Protein AF-J0NWC6-F1 (afdb_monomer_lite)

Organism: NCBI:txid694433

Secondary structure (DSSP, 8-state):
-B-TTS-B--BTTTTEEEEEE-TTS-EEEEEEPTT-SS-SEEEEEE-TT--EEEEEEEEESSSS-EEEEEEEEEE-TTS-EEEEEEEEEESTTSTT-EEEEEEEEEEEESSSEEEEEEEEEEEEEE-TT--EEETHHHHHHHHHHTTS-----TT-EEEEEE-TT--EEEEEEEEEEEE-SS-SSS-SEEEEEEEEEEEE-GGGPEEEEEEEE-SS---B-GGGPEEETTTSTTEEE-SS-EEETTTTEESSSS------

Sequence (260 aa):
MYDEIGNLVRDSSEQIEEIVWNVQGKVQEVHFEAGKPGPSVLQYEYDPMGNRLAKKKLYVDGPVDIRSEGQYYVRDPQGNVLAVYQFNEVDIAVVGDRDSLYLDELHLYGSARLGTLKKALALRYRDESGTANWSIRTLAKTALAQSSYQQLELGRRRYELSNHLGNVLATLSDKSLGQDSSQTGQADYYLAQVSSASLYYPFGWEMPGRKFVSGEDYRFGFNGQEEDPDIHGGGIVFKYRTEDARVARFCGRSYCSSIS

Foldseek 3Di:
DADPLGFDAADVVQQWPGFDADPLFDTAKTAGHPPPPFARMWGWDADPLQATQWIKGWHDPDPFFIKIKIWGFDADPVRHTQWIKIKIWTRVPDLFIWIWIFTAWGFDDDPHTFWIFGDGHTQWTAGRNRDIDRVPVVVVVCVVVVPDDPPPDWFRTWTFDADPLQFGFWIWTSDWDFDCPVPPPHGPDTDTDTAKGFDADPLGHTDPPRIDGDPDDDQAGGSRFGFDPPNPHTWTDDSRFIADSVVSDTNGSTDDDDDD

Structure (mmCIF, N/CA/C/O backbone):
data_AF-J0NWC6-F1
#
_entry.id   AF-J0NWC6-F1
#
loop_
_atom_site.group_PDB
_atom_site.id
_atom_site.type_symbol
_atom_site.label_atom_id
_atom_site.label_alt_id
_atom_site.label_comp_id
_atom_site.label_asym_id
_atom_site.label_entity_id
_atom_site.label_seq_id
_atom_site.pdbx_PDB_ins_code
_atom_site.Cartn_x
_atom_site.Cartn_y
_atom_site.Cartn_z
_atom_site.occupancy
_atom_site.B_iso_or_equiv
_atom_site.auth_seq_id
_atom_site.auth_comp_id
_atom_site.auth_asym_id
_atom_site.auth_atom_id
_atom_site.pdbx_PDB_model_num
ATOM 1 N N . MET A 1 1 ? -4.078 -11.057 23.335 1.00 73.81 1 MET A N 1
ATOM 2 C CA . MET A 1 1 ? -5.353 -11.576 23.889 1.00 73.81 1 MET A CA 1
ATOM 3 C C . MET A 1 1 ? -6.285 -11.907 22.735 1.00 73.81 1 MET A C 1
ATOM 5 O O . MET A 1 1 ? -6.216 -11.208 21.731 1.00 73.81 1 MET A O 1
ATOM 9 N N . TYR A 1 2 ? -7.111 -12.947 22.858 1.00 76.75 2 TYR A N 1
ATOM 10 C CA . TYR A 1 2 ? -8.008 -13.407 21.790 1.00 76.75 2 TYR A CA 1
ATOM 11 C C . TYR A 1 2 ? -9.457 -13.489 22.260 1.00 76.75 2 TYR A C 1
ATOM 13 O O . TYR A 1 2 ? -9.692 -13.656 23.457 1.00 76.75 2 TYR A O 1
ATOM 21 N N . ASP A 1 3 ? -10.393 -13.412 21.314 1.00 77.88 3 ASP A N 1
ATOM 22 C CA . ASP A 1 3 ? -11.807 -13.713 21.550 1.00 77.88 3 ASP A CA 1
ATOM 23 C C . ASP A 1 3 ? -12.083 -15.233 21.572 1.00 77.88 3 ASP A C 1
ATOM 25 O O . ASP A 1 3 ? -11.209 -16.059 21.288 1.00 77.88 3 ASP A O 1
ATOM 29 N N . GLU A 1 4 ? -13.322 -15.615 21.900 1.00 76.56 4 GLU A N 1
ATOM 30 C CA . GLU A 1 4 ? -13.770 -17.018 21.982 1.00 76.56 4 GLU A CA 1
ATOM 31 C C . GLU A 1 4 ? -13.694 -17.776 20.643 1.00 76.56 4 GLU A C 1
ATOM 33 O O . GLU A 1 4 ? -13.781 -19.004 20.612 1.00 76.56 4 GLU A O 1
ATOM 38 N N . ILE A 1 5 ? -13.525 -17.061 19.527 1.00 75.12 5 ILE A N 1
ATOM 39 C CA . ILE A 1 5 ? -13.488 -17.614 18.169 1.00 75.12 5 ILE A CA 1
ATOM 40 C C . ILE A 1 5 ? -12.049 -17.594 17.607 1.00 75.12 5 ILE A C 1
ATOM 42 O O . ILE A 1 5 ? -11.800 -18.090 16.504 1.00 75.12 5 ILE A O 1
ATOM 46 N N . GLY A 1 6 ? -11.078 -17.113 18.391 1.00 74.31 6 GLY A N 1
ATOM 47 C CA . GLY A 1 6 ? -9.650 -17.152 18.094 1.00 74.31 6 GLY A CA 1
ATOM 48 C C . GLY A 1 6 ? -9.120 -15.961 17.300 1.00 74.31 6 GLY A C 1
ATOM 49 O O . GLY A 1 6 ? -8.034 -16.076 16.736 1.00 74.31 6 GLY A O 1
ATOM 50 N N . ASN A 1 7 ? -9.835 -14.836 17.241 1.00 79.88 7 ASN A N 1
ATOM 51 C CA . ASN A 1 7 ? -9.330 -13.609 16.623 1.00 79.88 7 ASN A CA 1
ATOM 52 C C . ASN A 1 7 ? -8.477 -12.810 17.609 1.00 79.88 7 ASN A C 1
ATOM 54 O O . ASN A 1 7 ? -8.782 -12.766 18.802 1.00 79.88 7 ASN A O 1
ATOM 58 N N . LEU A 1 8 ? -7.403 -12.178 17.126 1.00 80.69 8 LEU A N 1
ATOM 59 C CA . LEU A 1 8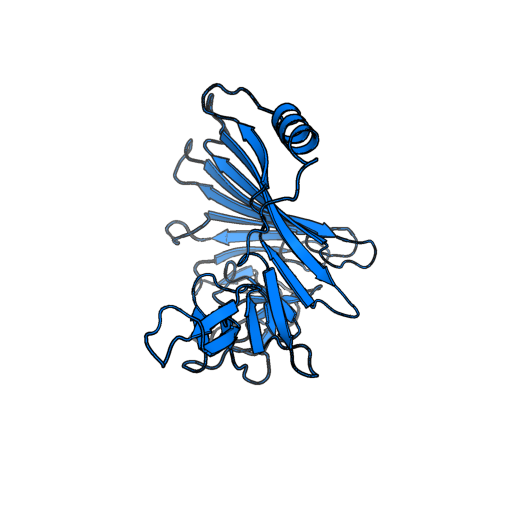 ? -6.578 -11.301 17.957 1.00 80.69 8 LEU A CA 1
ATOM 60 C C . LEU A 1 8 ? -7.390 -10.058 18.343 1.00 80.69 8 LEU A C 1
ATOM 62 O O . LEU A 1 8 ? -7.896 -9.372 17.464 1.00 80.69 8 LEU A O 1
ATOM 66 N N . VAL A 1 9 ? -7.504 -9.771 19.638 1.00 83.31 9 VAL A N 1
ATOM 67 C CA . VAL A 1 9 ? -8.249 -8.610 20.166 1.00 83.31 9 VAL A CA 1
ATOM 68 C C . VAL A 1 9 ? -7.304 -7.536 20.688 1.00 83.31 9 VAL A C 1
ATOM 70 O O . VAL A 1 9 ? -7.589 -6.358 20.558 1.00 83.31 9 VAL A O 1
ATOM 73 N N . ARG A 1 10 ? -6.169 -7.930 21.272 1.00 84.12 10 ARG A N 1
ATOM 74 C CA . ARG A 1 10 ? -5.199 -7.006 21.876 1.00 84.12 10 ARG A CA 1
ATOM 75 C C . ARG A 1 10 ? -3.784 -7.552 21.759 1.00 84.12 10 ARG A C 1
ATOM 77 O O . ARG A 1 10 ? -3.593 -8.754 21.977 1.00 84.12 10 ARG A O 1
ATOM 84 N N . ASP A 1 11 ? -2.807 -6.683 21.526 1.00 82.94 11 ASP A N 1
ATOM 85 C CA . ASP A 1 11 ? -1.383 -7.024 21.536 1.00 82.94 11 ASP A CA 1
ATOM 86 C C . ASP A 1 11 ? -0.568 -5.898 22.185 1.00 82.94 11 ASP A C 1
ATOM 88 O O . ASP A 1 11 ? -0.347 -4.849 21.589 1.00 82.94 11 ASP A O 1
ATOM 92 N N . SER A 1 12 ? -0.111 -6.120 23.419 1.00 84.50 12 SER A N 1
ATOM 93 C CA . SER A 1 12 ? 0.679 -5.135 24.162 1.00 84.50 12 SER A CA 1
ATOM 94 C C . SER A 1 12 ? 2.081 -4.931 23.589 1.00 84.50 12 SER A C 1
ATOM 96 O O . SER A 1 12 ? 2.638 -3.848 23.735 1.00 84.50 12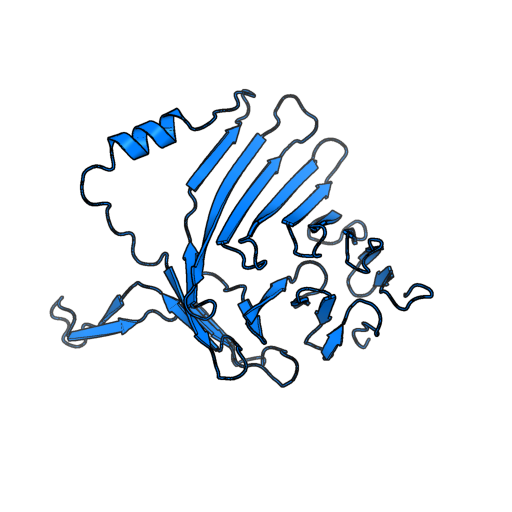 SER A O 1
ATOM 98 N N . SER A 1 13 ? 2.667 -5.950 22.951 1.00 81.88 13 SER A N 1
ATOM 99 C CA . SER A 1 13 ? 4.016 -5.849 22.381 1.00 81.88 13 SER A CA 1
ATOM 100 C C . SER A 1 13 ? 4.030 -4.917 21.171 1.00 81.88 13 SER A C 1
ATOM 102 O O . SER A 1 13 ? 4.979 -4.165 20.978 1.00 81.88 13 SER A O 1
ATOM 104 N N . GLU A 1 14 ? 2.947 -4.929 20.394 1.00 81.56 14 GLU A N 1
ATOM 105 C CA . GLU A 1 14 ? 2.739 -4.048 19.239 1.00 81.56 14 GLU A CA 1
ATOM 106 C C . GLU A 1 14 ? 1.926 -2.781 19.607 1.00 81.56 14 GLU A C 1
ATOM 108 O O . GLU A 1 14 ? 1.511 -2.032 18.719 1.00 81.56 14 GLU A O 1
ATOM 113 N N . GLN A 1 15 ? 1.696 -2.515 20.904 1.00 88.00 15 GLN A N 1
ATOM 114 C CA . GLN A 1 15 ? 0.929 -1.368 21.430 1.00 88.00 15 GLN A CA 1
ATOM 115 C C . GLN A 1 15 ? -0.475 -1.225 20.806 1.00 88.00 15 GLN A C 1
ATOM 117 O O . GLN A 1 15 ? -0.931 -0.128 20.479 1.00 88.00 15 GLN A O 1
ATOM 122 N N . ILE A 1 16 ? -1.148 -2.353 20.593 1.00 87.50 16 ILE A N 1
ATOM 123 C CA . ILE A 1 16 ? -2.527 -2.438 20.110 1.00 87.50 16 ILE A CA 1
ATOM 124 C C . ILE A 1 16 ? -3.440 -2.580 21.319 1.00 87.50 16 ILE A C 1
ATOM 126 O O . ILE A 1 16 ? -3.337 -3.565 22.054 1.00 87.50 16 ILE A O 1
ATOM 130 N N . GLU A 1 17 ? -4.345 -1.622 21.494 1.00 91.19 17 GLU A N 1
ATOM 131 C CA . GLU A 1 17 ? -5.342 -1.613 22.563 1.00 91.19 17 GLU A CA 1
ATOM 132 C C . GLU A 1 17 ? -6.525 -2.526 22.224 1.00 91.19 17 GLU A C 1
ATOM 134 O O . GLU A 1 17 ? -6.917 -3.361 23.044 1.00 91.19 17 GLU A O 1
ATOM 139 N N . GLU A 1 18 ? -7.044 -2.411 21.000 1.00 90.94 18 GLU A N 1
ATOM 140 C CA . GLU A 1 18 ? -8.213 -3.158 20.542 1.00 90.94 18 GLU A CA 1
ATOM 141 C C . GLU A 1 18 ? -8.177 -3.409 19.028 1.00 90.94 18 GLU A C 1
ATOM 143 O O . GLU A 1 18 ? -7.787 -2.549 18.240 1.00 90.94 18 GLU A O 1
ATOM 148 N N . ILE A 1 19 ? -8.633 -4.590 18.611 1.00 89.44 19 ILE A N 1
ATOM 149 C CA . ILE A 1 19 ? -8.931 -4.925 17.219 1.00 89.44 19 ILE A CA 1
ATOM 150 C C . ILE A 1 19 ? -10.407 -5.295 17.115 1.00 89.44 19 ILE A C 1
ATOM 152 O O . ILE A 1 19 ? -10.855 -6.289 17.691 1.00 89.44 19 ILE A O 1
ATOM 156 N N . VAL A 1 20 ? -11.144 -4.526 16.318 1.00 90.75 20 VAL A N 1
ATOM 157 C CA . VAL A 1 20 ? -12.560 -4.757 16.035 1.00 90.75 20 VAL A CA 1
ATOM 158 C C . VAL A 1 20 ? -12.686 -5.549 14.741 1.00 90.75 20 VAL A C 1
ATOM 160 O O . VAL A 1 20 ? -12.181 -5.145 13.690 1.00 90.75 20 VAL A O 1
ATOM 163 N N . TRP A 1 21 ? -13.395 -6.674 14.801 1.00 88.88 21 TRP A N 1
ATOM 164 C CA . TRP A 1 21 ? -13.632 -7.556 13.663 1.00 88.88 21 TRP A CA 1
ATOM 165 C C . TRP A 1 21 ? -15.062 -7.411 13.155 1.00 88.88 21 TRP A C 1
ATOM 167 O O . TRP A 1 21 ? -16.010 -7.348 13.936 1.00 88.88 21 TRP A O 1
ATOM 177 N N . ASN A 1 22 ? -15.237 -7.409 11.836 1.00 87.56 22 ASN A N 1
ATOM 178 C CA . ASN A 1 22 ? -16.564 -7.455 11.240 1.00 87.56 22 ASN A CA 1
ATOM 179 C C . ASN A 1 22 ? -17.159 -8.876 11.299 1.00 87.56 22 ASN A C 1
ATOM 181 O O . ASN A 1 22 ? -16.470 -9.869 11.543 1.00 87.56 22 ASN A O 1
ATOM 185 N N . VAL A 1 23 ? -18.448 -8.997 10.973 1.00 85.38 23 VAL A N 1
ATOM 186 C CA . VAL A 1 23 ? -19.167 -10.288 10.938 1.00 85.38 23 VAL A CA 1
ATOM 187 C C . VAL A 1 23 ? -18.603 -11.297 9.925 1.00 85.38 23 VAL A C 1
ATOM 189 O O . VAL A 1 23 ? -18.913 -12.484 9.998 1.00 85.38 23 VAL A O 1
ATOM 192 N N . GLN A 1 24 ? -17.778 -10.846 8.976 1.00 83.81 24 GLN A N 1
ATOM 193 C CA . GLN A 1 24 ? -17.094 -11.695 7.996 1.00 83.81 24 GLN A CA 1
ATOM 194 C C . GLN A 1 24 ? -15.725 -12.192 8.498 1.00 83.81 24 GLN A C 1
ATOM 196 O O . GLN A 1 24 ? -15.026 -12.881 7.755 1.00 83.81 24 GLN A O 1
ATOM 201 N N . GLY A 1 25 ? -15.330 -11.851 9.731 1.00 83.56 25 GLY A N 1
ATOM 202 C CA . GLY A 1 25 ? -14.043 -12.229 10.313 1.00 83.56 25 GLY A CA 1
ATOM 203 C C . GLY A 1 25 ? -12.863 -11.441 9.746 1.00 83.56 25 GLY A C 1
ATOM 204 O O . GLY A 1 25 ? -11.768 -11.988 9.627 1.00 83.56 25 GLY A O 1
ATOM 205 N N . LYS A 1 26 ? -13.073 -10.173 9.368 1.00 85.88 26 LYS A N 1
ATOM 206 C CA . LYS A 1 26 ? -12.019 -9.261 8.894 1.00 85.88 26 LYS A CA 1
ATOM 207 C C . LYS A 1 26 ? -11.823 -8.099 9.845 1.00 85.88 26 LYS A C 1
ATOM 209 O O . LYS A 1 26 ? -12.790 -7.618 10.426 1.00 85.88 26 LYS A O 1
ATOM 214 N N . VAL A 1 27 ? -10.583 -7.629 9.945 1.00 89.12 27 VAL A N 1
ATOM 215 C CA . VAL A 1 27 ? -10.231 -6.451 10.741 1.00 89.12 27 VAL A CA 1
ATOM 216 C C . VAL A 1 27 ? -10.961 -5.244 10.175 1.00 89.12 27 VAL A C 1
ATOM 218 O O . VAL A 1 27 ? -10.726 -4.878 9.025 1.00 89.12 27 VAL A O 1
ATOM 221 N N . GLN A 1 28 ? -11.848 -4.656 10.965 1.00 91.25 28 GLN A N 1
ATOM 222 C CA . GLN A 1 28 ? -12.584 -3.445 10.630 1.00 91.25 28 GLN A CA 1
ATOM 223 C C . GLN A 1 28 ? -11.892 -2.222 11.222 1.00 91.25 28 GLN A C 1
ATOM 225 O O . GLN A 1 28 ? -11.699 -1.246 10.504 1.00 91.25 28 GLN A O 1
ATOM 230 N N . GLU A 1 29 ? -11.471 -2.298 12.486 1.00 93.38 29 GLU A N 1
ATOM 231 C CA . GLU A 1 29 ? -10.735 -1.223 13.152 1.00 93.38 29 GLU A CA 1
ATOM 232 C C . GLU A 1 29 ? -9.589 -1.769 14.005 1.00 93.38 29 GLU A C 1
ATOM 234 O O . GLU A 1 29 ? -9.672 -2.878 14.533 1.00 93.38 29 GLU A O 1
ATOM 239 N N . VAL A 1 30 ? -8.525 -0.982 14.144 1.00 92.06 30 VAL A N 1
ATOM 240 C CA . VAL A 1 30 ? -7.427 -1.218 15.087 1.00 92.06 30 VAL A CA 1
ATOM 241 C C . VAL A 1 30 ? -7.192 0.069 15.859 1.00 92.06 30 VAL A C 1
ATOM 243 O O . VAL A 1 30 ? -6.845 1.082 15.252 1.00 92.06 30 VAL A O 1
ATOM 246 N N . HIS A 1 31 ? -7.372 0.016 17.173 1.00 92.88 31 HIS A N 1
ATOM 247 C CA . HIS A 1 31 ? -7.106 1.107 18.105 1.00 92.88 31 HIS A CA 1
ATOM 248 C C . HIS A 1 31 ? -5.740 0.885 18.747 1.00 92.88 31 HIS A C 1
ATOM 250 O O . HIS A 1 31 ? -5.452 -0.199 19.267 1.00 92.88 31 HIS A O 1
ATOM 256 N N . PHE A 1 32 ? -4.880 1.895 18.680 1.00 91.69 32 PHE A N 1
ATOM 257 C CA . PHE A 1 32 ? -3.542 1.842 19.257 1.00 91.69 32 PHE A CA 1
ATOM 258 C C . PHE A 1 32 ? -3.477 2.572 20.590 1.00 91.69 32 PHE A C 1
ATOM 260 O O . PHE A 1 32 ? -4.169 3.564 20.807 1.00 91.69 32 PHE A O 1
ATOM 267 N N . GLU A 1 33 ? -2.595 2.094 21.467 1.00 90.50 33 GLU A N 1
ATOM 268 C CA . GLU A 1 33 ? -2.390 2.708 22.774 1.00 90.50 33 GLU A CA 1
ATOM 269 C C . GLU A 1 33 ? -1.871 4.151 22.628 1.00 90.50 33 GLU A C 1
ATOM 271 O O . GLU A 1 33 ? -1.041 4.466 21.765 1.00 90.50 33 GLU A O 1
ATOM 276 N N . ALA A 1 34 ? -2.342 5.040 23.507 1.00 87.81 34 ALA A N 1
ATOM 277 C CA . ALA A 1 34 ? -1.927 6.437 23.517 1.00 87.81 34 ALA A CA 1
ATOM 278 C C . ALA A 1 34 ? -0.396 6.570 23.632 1.00 87.81 34 ALA A C 1
ATOM 280 O O . ALA A 1 34 ? 0.237 5.981 24.509 1.00 87.81 34 ALA A O 1
ATOM 281 N N . GLY A 1 35 ? 0.198 7.378 22.752 1.00 82.81 35 GLY A N 1
ATOM 282 C CA . GLY A 1 35 ? 1.647 7.585 22.688 1.00 82.81 35 GLY A CA 1
ATOM 283 C C . GLY A 1 35 ? 2.396 6.641 21.741 1.00 82.81 35 GLY A C 1
ATOM 284 O O . GLY A 1 35 ? 3.597 6.840 21.548 1.00 82.81 35 GLY A O 1
ATOM 285 N N . LYS A 1 36 ? 1.727 5.663 21.107 1.00 86.00 36 LYS A N 1
ATOM 286 C CA . LYS A 1 36 ? 2.311 4.917 19.982 1.00 86.00 36 LYS A CA 1
ATOM 287 C C . LYS A 1 36 ? 2.580 5.876 18.809 1.00 86.00 36 LYS A C 1
ATOM 289 O O . LYS A 1 36 ? 1.664 6.581 18.385 1.00 86.00 36 LYS A O 1
ATOM 294 N N . PRO A 1 37 ? 3.798 5.904 18.236 1.00 85.44 37 PRO A N 1
ATOM 295 C CA . PRO A 1 37 ? 4.047 6.643 17.004 1.00 85.44 37 PRO A CA 1
ATOM 296 C C . PRO A 1 37 ? 3.202 6.083 15.854 1.00 85.44 37 PRO A C 1
ATOM 298 O O . PRO A 1 37 ? 3.269 4.889 15.563 1.00 85.44 37 PRO A O 1
ATOM 301 N N . GLY A 1 38 ? 2.449 6.944 15.168 1.00 86.62 38 GLY A N 1
ATOM 302 C CA . GLY A 1 38 ? 1.611 6.547 14.035 1.00 86.62 38 GLY A CA 1
ATOM 303 C C . GLY A 1 38 ? 0.149 6.960 14.214 1.00 86.62 38 GLY A C 1
ATOM 304 O O . GLY A 1 38 ? -0.122 7.904 14.956 1.00 86.62 38 GLY A O 1
ATOM 305 N N . PRO A 1 39 ? -0.784 6.324 13.484 1.00 90.62 39 PRO A N 1
ATOM 306 C CA . PRO A 1 39 ? -2.202 6.617 13.632 1.00 90.62 39 PRO A CA 1
ATOM 307 C C . PRO A 1 39 ? -2.712 6.161 14.997 1.00 90.62 39 PRO A C 1
ATOM 309 O O . PRO A 1 39 ? -2.273 5.143 15.525 1.00 90.62 39 PRO A O 1
ATOM 312 N N . SER A 1 40 ? -3.689 6.887 15.529 1.00 91.94 40 SER A N 1
ATOM 313 C CA . SER A 1 40 ? -4.459 6.478 16.703 1.00 91.94 40 SER A CA 1
ATOM 314 C C . SER A 1 40 ? -5.400 5.323 16.352 1.00 91.94 40 SER A C 1
ATOM 316 O O . SER A 1 40 ? -5.565 4.395 17.141 1.00 91.94 40 SER A O 1
ATOM 318 N N . VAL A 1 41 ? -5.987 5.358 15.146 1.00 93.06 41 VAL A N 1
ATOM 319 C CA . VAL A 1 41 ? -6.918 4.330 14.659 1.00 93.06 41 VAL A CA 1
ATOM 320 C C . VAL A 1 41 ? -6.630 3.982 13.199 1.00 93.06 41 VAL A C 1
ATOM 322 O O . VAL A 1 41 ? -6.455 4.867 12.359 1.00 93.06 41 VAL A O 1
ATOM 325 N N . LEU A 1 42 ? -6.625 2.691 12.871 1.00 93.44 42 LEU A N 1
ATOM 326 C CA . LEU A 1 42 ? -6.734 2.202 11.494 1.00 93.44 42 LEU A CA 1
ATOM 327 C C . LEU A 1 42 ? -8.140 1.693 11.241 1.00 93.44 42 LEU A C 1
ATOM 329 O O . LEU A 1 42 ? -8.655 0.917 12.036 1.00 93.44 42 LEU A O 1
ATOM 333 N N . GLN A 1 43 ? -8.724 2.060 10.107 1.00 94.62 43 GLN A N 1
ATOM 334 C CA . GLN A 1 43 ? -10.035 1.582 9.683 1.00 94.62 43 GLN A CA 1
ATOM 335 C C . GLN A 1 43 ? -9.962 0.965 8.290 1.00 94.62 43 GLN A C 1
ATOM 337 O O . GLN A 1 43 ? -9.276 1.469 7.395 1.00 94.62 43 GLN A O 1
ATOM 342 N N . TYR A 1 44 ? -10.714 -0.112 8.098 1.00 93.56 44 TYR A N 1
ATOM 343 C CA . TYR A 1 44 ? -10.810 -0.831 6.838 1.00 93.56 44 TYR A CA 1
ATOM 344 C C . TYR A 1 44 ? -12.266 -1.014 6.428 1.00 93.56 44 TYR A C 1
ATOM 346 O O . TYR A 1 44 ? -13.111 -1.440 7.215 1.00 93.56 44 TYR A O 1
ATOM 354 N N . GLU A 1 45 ? -12.537 -0.760 5.153 1.00 94.00 45 GLU A N 1
ATOM 355 C CA . GLU A 1 45 ? -13.844 -0.998 4.546 1.00 94.00 45 GLU A CA 1
ATOM 356 C C . GLU A 1 45 ? -13.731 -2.101 3.499 1.00 94.00 45 GLU A C 1
ATOM 358 O O . GLU A 1 45 ? -12.745 -2.179 2.756 1.00 94.00 45 GLU A O 1
ATOM 363 N N . TYR A 1 46 ? -14.757 -2.946 3.421 1.00 92.56 46 TYR A N 1
ATOM 364 C CA . TYR A 1 46 ? -14.796 -4.099 2.529 1.00 92.56 46 TYR A CA 1
ATOM 365 C C . TYR A 1 46 ? -16.089 -4.116 1.723 1.00 92.56 46 TYR A C 1
ATOM 367 O O . TYR A 1 46 ? -17.138 -3.682 2.197 1.00 92.56 46 TYR A O 1
ATOM 375 N N . ASP A 1 47 ? -16.014 -4.656 0.512 1.00 90.00 47 ASP A N 1
ATOM 376 C CA . ASP A 1 47 ? -17.200 -4.965 -0.279 1.00 90.00 47 ASP A CA 1
ATOM 377 C C . ASP A 1 47 ? -17.902 -6.241 0.245 1.00 90.00 47 ASP A C 1
ATOM 379 O O . ASP A 1 47 ? -17.339 -6.985 1.057 1.00 90.00 47 ASP A O 1
ATOM 383 N N . PRO A 1 48 ? -19.123 -6.559 -0.228 1.00 87.81 48 PRO A N 1
ATOM 384 C CA . PRO A 1 48 ? -19.823 -7.782 0.174 1.00 87.81 48 PRO A CA 1
ATOM 385 C C . PRO A 1 48 ? -19.080 -9.088 -0.164 1.00 87.81 48 PRO A C 1
ATOM 387 O O . PRO A 1 48 ? -19.316 -10.109 0.479 1.00 87.81 48 PRO A O 1
ATOM 390 N N . MET A 1 49 ? -18.169 -9.069 -1.143 1.00 87.50 49 MET A N 1
ATOM 391 C CA . MET A 1 49 ? -17.304 -10.199 -1.514 1.00 87.50 49 MET A CA 1
ATOM 392 C C . MET A 1 49 ? -16.029 -10.271 -0.650 1.00 87.50 49 MET A C 1
ATOM 394 O O . MET A 1 49 ? -15.194 -11.165 -0.824 1.00 87.50 49 MET A O 1
ATOM 398 N N . GLY A 1 50 ? -15.881 -9.337 0.291 1.00 87.38 50 GLY A N 1
ATOM 399 C CA . GLY A 1 50 ? -14.771 -9.207 1.211 1.00 87.38 50 GLY A CA 1
ATOM 400 C C . GLY A 1 50 ? -13.528 -8.533 0.621 1.00 87.38 50 GLY A C 1
ATOM 401 O O . GLY A 1 50 ? -12.495 -8.522 1.283 1.00 87.38 50 GLY A O 1
ATOM 402 N N . ASN A 1 51 ? -13.534 -7.990 -0.589 1.00 89.94 51 ASN A N 1
ATOM 403 C CA . ASN A 1 51 ? -12.345 -7.283 -1.064 1.00 89.94 51 ASN A CA 1
ATOM 404 C C . ASN A 1 51 ? -12.217 -5.933 -0.339 1.00 89.94 51 ASN A C 1
ATOM 406 O O . ASN A 1 51 ? -13.214 -5.246 -0.121 1.00 89.94 51 ASN A O 1
ATOM 410 N N . ARG A 1 52 ? -10.990 -5.542 0.030 1.00 91.00 52 ARG A N 1
ATOM 411 C CA . ARG A 1 52 ? -10.719 -4.237 0.654 1.00 91.00 52 ARG A CA 1
ATOM 412 C C . ARG A 1 52 ? -11.054 -3.111 -0.330 1.00 91.00 52 ARG A C 1
ATOM 414 O O . ARG A 1 52 ? -10.510 -3.106 -1.441 1.00 91.00 52 ARG A O 1
ATOM 421 N N . LEU A 1 53 ? -11.931 -2.201 0.094 1.00 93.50 53 LEU A N 1
ATOM 422 C CA . LEU A 1 53 ? -12.374 -0.998 -0.619 1.00 93.50 53 LEU A CA 1
ATOM 423 C C . LEU A 1 53 ? -11.648 0.250 -0.134 1.00 93.50 53 LEU A C 1
ATOM 425 O O . LEU A 1 53 ? -11.294 1.098 -0.949 1.00 93.50 53 LEU A O 1
ATOM 429 N N . ALA A 1 54 ? -11.405 0.348 1.171 1.00 94.44 54 ALA A N 1
ATOM 430 C CA . ALA A 1 54 ? -10.710 1.484 1.746 1.00 94.44 54 ALA A CA 1
ATOM 431 C C . ALA A 1 54 ? -9.816 1.072 2.910 1.00 94.44 54 ALA A C 1
ATOM 433 O O . ALA A 1 54 ? -10.067 0.085 3.606 1.00 94.44 54 ALA A O 1
ATOM 434 N N . LYS A 1 55 ? -8.784 1.878 3.109 1.00 93.75 55 LYS A N 1
ATOM 435 C CA . LYS A 1 55 ? -7.935 1.896 4.289 1.00 93.75 55 LYS A CA 1
ATOM 436 C C . LYS A 1 55 ? -7.813 3.339 4.739 1.00 93.75 55 LYS A C 1
ATOM 438 O O . LYS A 1 55 ? -7.475 4.186 3.917 1.00 93.75 55 LYS A O 1
ATOM 443 N N . LYS A 1 56 ? -8.066 3.607 6.013 1.00 94.56 56 LYS A N 1
ATOM 444 C CA . LYS A 1 56 ? -8.009 4.946 6.599 1.00 94.56 56 LYS A CA 1
ATOM 445 C C . LYS A 1 56 ? -7.138 4.911 7.847 1.00 94.56 56 LYS A C 1
ATOM 447 O O . LYS A 1 56 ? -7.257 4.001 8.661 1.00 94.56 56 LYS A O 1
ATOM 452 N N . LYS A 1 57 ? -6.249 5.886 7.965 1.00 94.06 57 LYS A N 1
ATOM 453 C CA . LYS A 1 57 ? -5.371 6.136 9.101 1.00 94.06 57 LYS A CA 1
ATOM 454 C C . LYS A 1 57 ? -5.835 7.425 9.748 1.00 94.06 57 LYS A C 1
ATOM 456 O O . LYS A 1 57 ? -5.729 8.480 9.129 1.00 94.06 57 LYS A O 1
ATOM 461 N N . LEU A 1 58 ? -6.347 7.334 10.963 1.00 92.12 58 LEU A N 1
ATOM 462 C CA . LEU A 1 58 ? -6.792 8.481 11.737 1.00 92.12 58 LEU A CA 1
ATOM 463 C C . LEU A 1 58 ? -5.727 8.827 12.771 1.00 92.12 58 LEU A C 1
ATOM 465 O O . LEU A 1 58 ? -5.299 7.961 13.534 1.00 92.12 58 LEU A O 1
ATOM 469 N N . TYR A 1 59 ? -5.327 10.089 12.816 1.00 91.06 59 TYR A N 1
ATOM 470 C CA . TYR A 1 59 ? -4.420 10.623 13.823 1.00 91.06 59 TYR A CA 1
ATOM 471 C C . TYR A 1 59 ? -5.177 11.662 14.635 1.00 91.06 59 TYR A C 1
ATOM 473 O O . TYR A 1 59 ? -5.791 12.567 14.062 1.00 91.06 59 TYR A O 1
ATOM 481 N N . VAL A 1 60 ? -5.129 11.510 15.953 1.00 85.94 60 VAL A N 1
ATOM 482 C CA . VAL A 1 60 ? -5.794 12.391 16.908 1.00 85.94 60 VAL A CA 1
ATOM 483 C C . VAL A 1 60 ? -4.736 12.923 17.867 1.00 85.94 60 VAL A C 1
ATOM 485 O O . VAL A 1 60 ? -4.361 12.240 18.817 1.00 85.94 60 VAL A O 1
ATOM 488 N N . ASP A 1 61 ? -4.266 14.147 17.618 1.00 80.12 61 ASP A N 1
ATOM 489 C CA . ASP A 1 61 ? -3.253 14.829 18.442 1.00 80.12 61 ASP A CA 1
ATOM 490 C C . ASP A 1 61 ? -3.883 15.889 19.376 1.00 80.12 61 ASP A C 1
ATOM 492 O O . ASP A 1 61 ? -3.207 16.751 19.935 1.00 80.12 61 ASP A O 1
ATOM 496 N N . GLY A 1 62 ? -5.202 15.819 19.583 1.00 73.31 62 GLY A N 1
ATOM 497 C CA . GLY A 1 62 ? -5.964 16.722 20.441 1.00 73.31 62 GLY A CA 1
ATOM 498 C C . GLY A 1 62 ? -7.426 16.851 19.997 1.00 73.31 62 GLY A C 1
ATOM 499 O O . GLY A 1 62 ? -7.856 16.165 19.073 1.00 73.31 62 GLY A O 1
ATOM 500 N N . PRO A 1 63 ? -8.217 17.737 20.631 1.00 69.69 63 PRO A N 1
ATOM 501 C CA . PRO A 1 63 ? -9.630 17.923 20.290 1.00 69.69 63 PRO A CA 1
ATOM 502 C C . PRO A 1 63 ? -9.873 18.585 18.921 1.00 69.69 63 PRO A C 1
ATOM 504 O O . PRO A 1 63 ? -11.010 18.594 18.459 1.00 69.69 63 PRO A O 1
ATOM 507 N N . VAL A 1 64 ? -8.839 19.163 18.301 1.00 67.44 64 VAL A N 1
ATOM 508 C CA . VAL A 1 64 ? -8.940 19.941 17.050 1.00 67.44 64 VAL A CA 1
ATOM 509 C C . VAL A 1 64 ? -7.986 19.414 15.969 1.00 67.44 64 VAL A C 1
ATOM 511 O O . VAL A 1 64 ? -8.331 19.439 14.791 1.00 67.44 64 VAL A O 1
ATOM 514 N N . ASP A 1 65 ? -6.839 18.853 16.364 1.00 72.75 65 ASP A N 1
ATOM 515 C CA . ASP A 1 65 ? -5.826 18.311 15.452 1.00 72.75 65 ASP A CA 1
ATOM 516 C C . ASP A 1 65 ? -6.156 16.863 15.067 1.00 72.75 65 ASP A C 1
ATOM 518 O O . ASP A 1 65 ? -5.543 15.896 15.530 1.00 72.75 65 ASP A O 1
ATOM 522 N N . ILE A 1 66 ? -7.187 16.727 14.230 1.00 82.25 66 ILE A N 1
ATOM 523 C CA . ILE A 1 66 ? -7.618 15.454 13.655 1.00 82.25 66 ILE A CA 1
ATOM 524 C C . ILE A 1 66 ? -7.275 15.456 12.169 1.00 82.25 66 ILE A C 1
ATOM 526 O O . ILE A 1 66 ? -7.786 16.269 11.394 1.00 82.25 66 ILE A O 1
ATOM 530 N N . ARG A 1 67 ? -6.430 14.509 11.761 1.00 88.50 67 ARG A N 1
ATOM 531 C CA . ARG A 1 67 ? -6.100 14.263 10.352 1.00 88.50 67 ARG A CA 1
ATOM 532 C C . ARG A 1 67 ? -6.395 12.819 9.983 1.00 88.50 67 ARG A C 1
ATOM 534 O O . ARG A 1 67 ? -6.220 11.909 10.794 1.00 88.50 67 ARG A O 1
ATOM 541 N N . SER A 1 68 ? -6.803 12.615 8.741 1.00 90.69 68 SER A N 1
ATOM 542 C CA . SER A 1 68 ? -7.027 11.298 8.168 1.00 90.69 68 SER A CA 1
ATOM 543 C C . SER A 1 68 ? -6.298 11.181 6.842 1.00 90.69 68 SER A C 1
ATOM 545 O O . SER A 1 68 ? -6.427 12.032 5.973 1.00 90.69 68 SER A O 1
ATOM 547 N N . GLU A 1 69 ? -5.587 10.086 6.638 1.00 93.19 69 GLU A N 1
ATOM 548 C CA . GLU A 1 69 ? -5.002 9.747 5.340 1.00 93.19 69 GLU A CA 1
ATOM 549 C C . GLU A 1 69 ? -5.293 8.297 4.995 1.00 93.19 69 GLU A C 1
ATOM 551 O O . GLU A 1 69 ? -5.582 7.478 5.867 1.00 93.19 69 GLU A O 1
ATOM 556 N N . GLY A 1 70 ? -5.250 7.947 3.718 1.00 93.31 70 GLY A N 1
ATOM 557 C CA . GLY A 1 70 ? -5.559 6.581 3.347 1.00 93.31 70 GLY A CA 1
ATOM 558 C C . GLY A 1 70 ? -5.690 6.334 1.864 1.00 93.31 70 GLY A C 1
ATOM 559 O O . GLY A 1 70 ? -5.301 7.145 1.025 1.00 93.31 70 GLY A O 1
ATOM 560 N N . GLN A 1 71 ? -6.229 5.163 1.549 1.00 94.69 71 GLN A N 1
ATOM 561 C CA . GLN A 1 71 ? -6.324 4.654 0.192 1.00 94.69 71 GLN A CA 1
ATOM 562 C C . GLN A 1 71 ? -7.718 4.116 -0.108 1.00 94.69 71 GLN A C 1
ATOM 564 O O . GLN A 1 71 ? -8.315 3.426 0.718 1.00 94.69 71 GLN A O 1
ATOM 569 N N . TYR A 1 72 ? -8.193 4.380 -1.322 1.00 95.25 72 TYR A N 1
ATOM 570 C CA . TYR A 1 72 ? -9.368 3.749 -1.913 1.00 95.25 72 TYR A CA 1
ATOM 571 C C . TYR A 1 72 ? -8.943 2.835 -3.057 1.00 95.25 72 TYR A C 1
ATOM 573 O O . TYR A 1 72 ? -8.146 3.225 -3.912 1.00 95.25 72 TYR A O 1
ATOM 581 N N . TYR A 1 73 ? -9.519 1.640 -3.099 1.00 94.88 73 TYR A N 1
ATOM 582 C CA . TYR A 1 73 ? -9.229 0.626 -4.103 1.00 94.88 73 TYR A CA 1
ATOM 583 C C . TYR A 1 73 ? -10.424 0.471 -5.040 1.00 94.88 73 TYR A C 1
ATOM 585 O O . TYR A 1 73 ? -11.507 0.058 -4.626 1.00 94.88 73 TYR A O 1
ATOM 593 N N . VAL A 1 74 ? -10.214 0.754 -6.323 1.00 94.75 74 VAL A N 1
ATOM 594 C CA . VAL A 1 74 ? -11.190 0.476 -7.382 1.00 94.75 74 VAL A CA 1
ATOM 595 C C . VAL A 1 74 ? -10.827 -0.843 -8.035 1.00 94.75 74 VAL A C 1
ATOM 597 O O . VAL A 1 74 ? -9.672 -1.065 -8.397 1.00 94.75 74 VAL A O 1
ATOM 600 N N . ARG A 1 75 ? -11.816 -1.723 -8.181 1.00 93.44 75 ARG A N 1
ATOM 601 C CA . ARG A 1 75 ? -11.629 -3.096 -8.646 1.00 93.44 75 ARG A CA 1
ATOM 602 C C . ARG A 1 75 ? -12.489 -3.407 -9.861 1.00 93.44 75 ARG A C 1
ATOM 604 O O . ARG A 1 75 ? -13.506 -2.758 -10.097 1.00 93.44 75 ARG A O 1
ATOM 611 N N . ASP A 1 76 ? -12.067 -4.409 -10.618 1.00 90.44 76 ASP A N 1
ATOM 612 C CA . ASP A 1 76 ? -12.904 -5.039 -11.634 1.00 90.44 76 ASP A CA 1
ATOM 613 C C . ASP A 1 76 ? -13.950 -5.984 -10.991 1.00 90.44 76 ASP A C 1
ATOM 615 O O . ASP A 1 76 ? -13.887 -6.262 -9.788 1.00 90.44 76 ASP A O 1
ATOM 619 N N . PRO A 1 77 ? -14.910 -6.522 -11.768 1.00 88.75 77 PRO A N 1
ATOM 620 C CA . PRO A 1 77 ? -15.898 -7.473 -11.250 1.00 88.75 77 PRO A CA 1
ATOM 621 C C . PRO A 1 77 ? -15.317 -8.797 -10.721 1.00 88.75 77 PRO A C 1
ATOM 623 O O . PRO A 1 77 ? -16.005 -9.516 -10.000 1.00 88.75 77 PRO A O 1
ATOM 626 N N . GLN A 1 78 ? -14.079 -9.152 -11.079 1.00 88.69 78 GLN A N 1
ATOM 627 C CA . GLN A 1 78 ? -13.390 -10.347 -10.575 1.00 88.69 78 GLN A CA 1
ATOM 628 C C . GLN A 1 78 ? -12.678 -10.078 -9.234 1.00 88.69 78 GLN A C 1
ATOM 630 O O . GLN A 1 78 ? -12.291 -11.018 -8.535 1.00 88.69 78 GLN A O 1
ATOM 635 N N . GLY A 1 79 ? -12.559 -8.807 -8.836 1.00 89.06 79 GLY A N 1
ATOM 636 C CA . GLY A 1 79 ? -11.931 -8.348 -7.602 1.00 89.06 79 GLY A CA 1
ATOM 637 C C . GLY A 1 79 ? -10.473 -7.908 -7.761 1.00 89.06 79 GLY A C 1
ATOM 638 O O . GLY A 1 79 ? -9.829 -7.615 -6.749 1.00 89.06 79 GLY A O 1
ATOM 639 N N . ASN A 1 80 ? -9.937 -7.831 -8.982 1.00 91.19 80 ASN A N 1
ATOM 640 C CA . ASN A 1 80 ? -8.585 -7.323 -9.228 1.00 91.19 80 ASN A CA 1
ATOM 641 C C . ASN A 1 80 ? -8.556 -5.800 -9.055 1.00 91.19 80 ASN A C 1
ATOM 643 O O . ASN A 1 80 ? -9.459 -5.111 -9.525 1.00 91.19 80 ASN A O 1
ATOM 647 N N . VAL A 1 81 ? -7.532 -5.259 -8.389 1.00 93.56 81 VAL A N 1
ATOM 648 C CA . VAL A 1 81 ? -7.374 -3.804 -8.198 1.00 93.56 81 VAL A CA 1
ATOM 649 C C . VAL A 1 81 ? -6.988 -3.169 -9.520 1.00 93.56 81 VAL A C 1
ATOM 651 O O . VAL A 1 81 ? -5.934 -3.482 -10.037 1.00 93.56 81 VAL A O 1
ATOM 654 N N . LEU A 1 82 ? -7.788 -2.248 -10.043 1.00 94.06 82 LEU A N 1
ATOM 655 C CA . LEU A 1 82 ? -7.471 -1.489 -11.253 1.00 94.06 82 LEU A CA 1
ATOM 656 C C . LEU A 1 82 ? -6.753 -0.180 -10.928 1.00 94.06 82 LEU A C 1
ATOM 658 O O . LEU A 1 82 ? -5.800 0.197 -11.612 1.00 94.06 82 LEU A O 1
ATOM 662 N N . ALA A 1 83 ? -7.219 0.514 -9.892 1.00 94.38 83 ALA A N 1
ATOM 663 C CA . ALA A 1 83 ? -6.707 1.816 -9.501 1.00 94.38 83 ALA A CA 1
ATOM 664 C C . ALA A 1 83 ? -6.692 1.964 -7.982 1.00 94.38 83 ALA A C 1
ATOM 666 O O . ALA A 1 83 ? -7.605 1.499 -7.294 1.00 94.38 83 ALA A O 1
ATOM 667 N N . VAL A 1 84 ? -5.671 2.655 -7.484 1.00 94.88 84 VAL A N 1
ATOM 668 C CA . VAL A 1 84 ? -5.568 3.074 -6.088 1.00 94.88 84 VAL A CA 1
ATOM 669 C C . VAL A 1 84 ? -5.566 4.589 -6.055 1.00 94.88 84 VAL A C 1
ATOM 671 O O . VAL A 1 84 ? -4.783 5.238 -6.752 1.00 94.88 84 VAL A O 1
ATOM 674 N N . TYR A 1 85 ? -6.455 5.144 -5.247 1.00 94.00 85 TYR A N 1
ATOM 675 C CA . TYR A 1 85 ? -6.519 6.570 -4.980 1.00 94.00 85 TYR A CA 1
ATOM 676 C C . TYR A 1 85 ? -6.021 6.820 -3.572 1.00 94.00 85 TYR A C 1
ATOM 678 O O . TYR A 1 85 ? -6.368 6.066 -2.669 1.00 94.00 85 TYR A O 1
ATOM 686 N N . GLN A 1 86 ? -5.249 7.880 -3.386 1.00 93.19 86 GLN A N 1
ATOM 687 C CA . GLN A 1 86 ? -4.799 8.319 -2.077 1.00 93.19 86 GLN A CA 1
ATOM 688 C C . GLN A 1 86 ? -5.534 9.591 -1.689 1.00 93.19 86 GLN A C 1
ATOM 690 O O . GLN A 1 86 ? -5.651 10.517 -2.498 1.00 93.19 86 GLN A O 1
ATOM 695 N N . PHE A 1 87 ? -6.032 9.621 -0.458 1.00 90.75 87 PHE A N 1
ATOM 696 C CA . PHE A 1 87 ? -6.675 10.793 0.108 1.00 90.75 87 PHE A CA 1
ATOM 697 C C . PHE A 1 87 ? -5.937 11.250 1.361 1.00 90.75 87 PHE A C 1
ATOM 699 O O . PHE A 1 87 ? -5.429 10.417 2.110 1.00 90.75 87 PHE A O 1
ATOM 706 N N . ASN A 1 88 ? -5.911 12.562 1.575 1.00 89.12 88 ASN A N 1
ATOM 707 C CA . ASN A 1 88 ? -5.443 13.180 2.811 1.00 89.12 88 ASN A CA 1
ATOM 708 C C . ASN A 1 88 ? -6.421 14.284 3.204 1.00 89.12 88 ASN A C 1
ATOM 710 O O . ASN A 1 88 ? -6.767 15.124 2.370 1.00 89.12 88 ASN A O 1
ATOM 714 N N . GLU A 1 89 ? -6.822 14.277 4.463 1.00 86.38 89 GLU A N 1
ATOM 715 C CA . GLU A 1 89 ? -7.768 15.181 5.099 1.00 86.38 89 GLU A CA 1
ATOM 716 C C . GLU A 1 89 ? -7.137 15.710 6.390 1.00 86.38 89 GLU A C 1
ATOM 718 O O . GLU A 1 89 ? -6.553 14.951 7.166 1.00 86.38 89 GLU A O 1
ATOM 723 N N . VAL A 1 90 ? -7.213 17.018 6.608 1.00 80.94 90 VAL A N 1
ATOM 724 C CA . VAL A 1 90 ? -6.593 17.703 7.747 1.00 80.94 90 VAL A CA 1
ATOM 725 C C . VAL A 1 90 ? -7.597 18.688 8.333 1.00 80.94 90 VAL A C 1
ATOM 727 O O . VAL A 1 90 ? -8.357 19.304 7.583 1.00 80.94 90 VAL A O 1
ATOM 730 N N . ASP A 1 91 ? -7.562 18.837 9.657 1.00 70.75 91 ASP A N 1
ATOM 731 C CA . ASP A 1 91 ? -8.396 19.750 10.444 1.00 70.75 91 ASP A CA 1
ATOM 732 C C . ASP A 1 91 ? -9.902 19.421 10.388 1.00 70.75 91 ASP A C 1
ATOM 734 O O . ASP A 1 91 ? -10.705 20.344 10.427 1.00 70.75 91 ASP A O 1
ATOM 738 N N . ILE A 1 92 ? -10.268 18.122 10.351 1.00 62.22 92 ILE A N 1
ATOM 739 C CA . ILE A 1 92 ? -11.578 17.493 9.989 1.00 62.22 92 ILE A CA 1
ATOM 740 C C . ILE A 1 92 ? -12.853 18.031 10.709 1.00 62.22 92 ILE A C 1
ATOM 742 O O . ILE A 1 92 ? -13.963 17.548 10.487 1.00 62.22 92 ILE A O 1
ATOM 746 N N . ALA A 1 93 ? -12.762 19.039 11.570 1.00 56.56 93 ALA A N 1
ATOM 747 C CA . ALA A 1 93 ? -13.896 19.589 12.313 1.00 56.56 93 ALA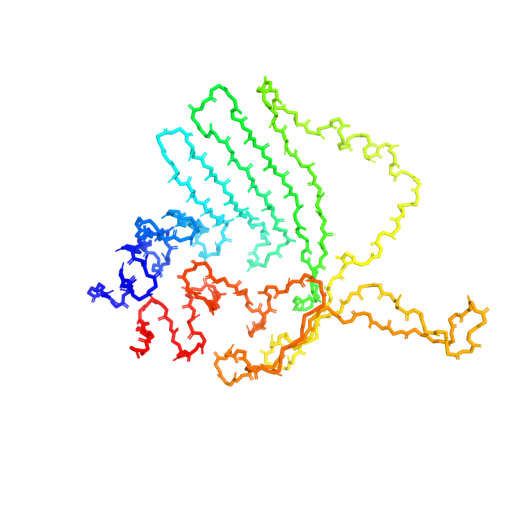 A CA 1
ATOM 748 C C . ALA A 1 93 ? -13.859 21.122 12.468 1.00 56.56 93 ALA A C 1
ATOM 750 O O . ALA A 1 93 ? -14.498 21.662 13.378 1.00 56.56 93 ALA A O 1
ATOM 751 N N . VAL A 1 94 ? -13.115 21.840 11.616 1.00 58.75 94 VAL A N 1
ATOM 752 C CA . VAL A 1 94 ? -12.846 23.282 11.779 1.00 58.75 94 VAL A CA 1
ATOM 753 C C . VAL A 1 94 ? -13.162 24.064 10.501 1.00 58.75 94 VAL A C 1
ATOM 755 O O . VAL A 1 94 ? -13.143 23.548 9.387 1.00 58.75 94 VAL A O 1
ATOM 758 N N . VAL A 1 95 ? -13.434 25.367 10.640 1.00 50.78 95 VAL A N 1
ATOM 759 C CA . VAL A 1 95 ? -13.415 26.317 9.515 1.00 50.78 95 VAL A CA 1
ATOM 760 C C . VAL A 1 95 ? -11.981 26.371 8.965 1.00 50.78 95 VAL A C 1
ATOM 762 O O . VAL A 1 95 ? -11.158 27.139 9.455 1.00 50.78 95 VAL A O 1
ATOM 765 N N . GLY A 1 96 ? -11.671 25.494 8.008 1.00 58.72 96 GLY A N 1
ATOM 766 C CA . GLY A 1 96 ? -10.313 25.280 7.500 1.00 58.72 96 GLY A CA 1
ATOM 767 C C . GLY A 1 96 ? -10.044 23.893 6.907 1.00 58.72 96 GLY A C 1
ATOM 768 O O . GLY A 1 96 ? -8.949 23.715 6.379 1.00 58.72 96 GLY A O 1
ATOM 769 N N . ASP A 1 97 ? -11.011 22.958 6.955 1.00 67.19 97 ASP A N 1
ATOM 770 C CA . ASP A 1 97 ? -10.916 21.606 6.375 1.00 67.19 97 ASP A CA 1
ATOM 771 C C . ASP A 1 97 ? -10.165 21.591 5.036 1.00 67.19 97 ASP A C 1
ATOM 773 O O . ASP A 1 97 ? -10.650 22.107 4.018 1.00 67.19 97 ASP A O 1
ATOM 777 N N . ARG A 1 98 ? -9.004 20.935 5.026 1.00 70.31 98 ARG A N 1
ATOM 778 C CA . ARG A 1 98 ? -8.250 20.669 3.800 1.00 70.31 98 ARG A CA 1
ATOM 779 C C . ARG A 1 98 ? -8.462 19.219 3.425 1.00 70.31 98 ARG A C 1
ATOM 781 O O . ARG A 1 98 ? -8.239 18.328 4.238 1.00 70.31 98 ARG A O 1
ATOM 788 N N . ASP A 1 99 ? -8.848 18.983 2.180 1.00 81.00 99 ASP A N 1
ATOM 789 C CA . ASP A 1 99 ? -8.930 17.637 1.632 1.00 81.00 99 ASP A CA 1
ATOM 790 C C . ASP A 1 99 ? -8.217 17.554 0.294 1.00 81.00 99 ASP A C 1
ATOM 792 O O . ASP A 1 99 ? -8.090 18.524 -0.456 1.00 81.00 99 ASP A O 1
ATOM 796 N N . SER A 1 100 ? -7.706 16.371 0.003 1.00 82.19 100 SER A N 1
ATOM 797 C CA . SER A 1 100 ? -7.037 16.095 -1.249 1.00 82.19 100 SER A CA 1
ATOM 798 C C . SER A 1 100 ? -7.282 14.653 -1.653 1.00 82.19 100 SER A C 1
ATOM 800 O O . SER A 1 100 ? -7.301 13.758 -0.812 1.00 82.19 100 SER A O 1
ATOM 802 N N . LEU A 1 101 ? -7.503 14.438 -2.947 1.00 86.12 101 LEU A N 1
ATOM 803 C CA . LEU A 1 101 ? -7.674 13.120 -3.541 1.00 86.12 101 LEU A CA 1
ATOM 804 C C . LEU A 1 101 ? -6.864 13.056 -4.827 1.00 86.12 101 LEU A C 1
ATOM 806 O O . LEU A 1 101 ? -7.096 13.831 -5.762 1.00 86.12 101 LEU A O 1
ATOM 810 N N . TYR A 1 102 ? -5.960 12.090 -4.890 1.00 86.00 102 TYR A N 1
ATOM 811 C CA . TYR A 1 102 ? -5.125 11.826 -6.049 1.00 86.00 102 TYR A CA 1
ATOM 812 C C . TYR A 1 102 ? -5.361 10.398 -6.521 1.00 86.00 102 TYR A C 1
ATOM 814 O O . TYR A 1 102 ? -5.503 9.483 -5.713 1.00 86.00 102 TYR A O 1
ATOM 822 N N . LEU A 1 103 ? -5.367 10.184 -7.834 1.00 89.25 103 LEU A N 1
ATOM 823 C CA . LEU A 1 103 ? -4.976 8.872 -8.342 1.00 89.25 103 LEU A CA 1
ATOM 824 C C . LEU A 1 103 ? -3.508 8.673 -7.928 1.00 89.25 103 LEU A C 1
ATOM 826 O O . LEU A 1 103 ? -2.730 9.608 -8.087 1.00 89.25 103 LEU A O 1
ATOM 830 N N . ASP A 1 104 ? -3.153 7.529 -7.351 1.00 90.69 104 ASP A N 1
ATOM 831 C CA . ASP A 1 104 ? -1.773 7.197 -6.954 1.00 90.69 104 ASP A CA 1
ATOM 832 C C . ASP A 1 104 ? -1.198 6.150 -7.912 1.00 90.69 104 ASP A C 1
ATOM 834 O O . ASP A 1 104 ? -0.143 6.340 -8.522 1.00 90.69 104 ASP A O 1
ATOM 838 N N . GLU A 1 105 ? -1.947 5.069 -8.132 1.00 92.44 105 GLU A N 1
ATOM 839 C CA . GLU A 1 105 ? -1.497 3.932 -8.929 1.00 92.44 105 GLU A CA 1
ATOM 840 C C . GLU A 1 105 ? -2.578 3.422 -9.876 1.00 92.44 105 GLU A C 1
ATOM 842 O O . GLU A 1 105 ? -3.760 3.358 -9.543 1.00 92.44 105 GLU A O 1
ATOM 847 N N . LEU A 1 106 ? -2.140 2.969 -11.048 1.00 94.00 106 LEU A N 1
ATOM 848 C CA . LEU A 1 106 ? -2.909 2.123 -11.952 1.00 94.00 106 LEU A CA 1
ATOM 849 C C . LEU A 1 106 ? -2.209 0.777 -12.072 1.00 94.00 106 LEU A C 1
ATOM 851 O O . LEU A 1 106 ? -1.006 0.722 -12.311 1.00 94.00 106 LEU A O 1
ATOM 855 N N . HIS A 1 107 ? -2.939 -0.312 -11.901 1.00 94.62 107 HIS A N 1
ATOM 856 C CA . HIS A 1 107 ? -2.367 -1.649 -12.011 1.00 94.62 107 HIS A CA 1
ATOM 857 C C . HIS A 1 107 ? -2.398 -2.132 -13.462 1.00 94.62 107 HIS A C 1
ATOM 859 O O . HIS A 1 107 ? -3.348 -1.881 -14.205 1.00 94.62 107 HIS A O 1
ATOM 865 N N . LEU A 1 108 ? -1.334 -2.819 -13.870 1.00 93.81 108 LEU A N 1
ATOM 866 C CA . LEU A 1 108 ? -1.160 -3.356 -15.214 1.00 93.81 108 LEU A CA 1
ATOM 867 C C . LEU A 1 108 ? -1.336 -4.874 -15.163 1.00 93.81 108 LEU A C 1
ATOM 869 O O . LEU A 1 108 ? -0.666 -5.549 -14.381 1.00 93.81 108 LEU A O 1
ATOM 873 N N . TYR A 1 109 ? -2.211 -5.409 -16.013 1.00 93.31 109 TYR A N 1
ATOM 874 C CA . TYR A 1 109 ? -2.541 -6.835 -16.046 1.00 93.31 109 TYR A CA 1
ATOM 875 C C . TYR A 1 109 ? -2.312 -7.456 -17.422 1.00 93.31 109 TYR A C 1
ATOM 877 O O . TYR A 1 109 ? -2.494 -6.812 -18.455 1.00 93.31 109 TYR A O 1
ATOM 885 N N . GLY A 1 110 ? -1.944 -8.736 -17.403 1.00 88.19 110 GLY A N 1
ATOM 886 C CA . GLY A 1 110 ? -2.059 -9.679 -18.512 1.00 88.19 110 GLY A CA 1
ATOM 887 C C . GLY A 1 110 ? -2.920 -10.860 -18.063 1.00 88.19 110 GLY A C 1
ATOM 888 O O . GLY A 1 110 ? -4.080 -10.680 -17.707 1.00 88.19 110 GLY A O 1
ATOM 889 N N . SER A 1 111 ? -2.341 -12.061 -18.008 1.00 86.56 111 SER A N 1
ATOM 890 C CA . SER A 1 111 ? -2.954 -13.207 -17.310 1.00 86.56 111 SER A CA 1
ATOM 891 C C . SER A 1 111 ? -2.843 -13.116 -15.780 1.00 86.56 111 SER A C 1
ATOM 893 O O . SER A 1 111 ? -3.621 -13.743 -15.068 1.00 86.56 111 SER A O 1
ATOM 895 N N . ALA A 1 112 ? -1.885 -12.333 -15.282 1.00 88.44 112 ALA A N 1
ATOM 896 C CA . ALA A 1 112 ? -1.681 -11.974 -13.882 1.00 88.44 112 ALA A CA 1
ATOM 897 C C . ALA A 1 112 ? -1.254 -10.497 -13.798 1.00 88.44 112 ALA A C 1
ATOM 899 O O . ALA A 1 112 ? -1.117 -9.833 -14.835 1.00 88.44 112 ALA A O 1
ATOM 900 N N . ARG A 1 113 ? -1.052 -9.966 -12.584 1.00 93.06 113 ARG A N 1
ATOM 901 C CA . ARG A 1 113 ? -0.483 -8.620 -12.423 1.00 93.06 113 ARG A CA 1
ATOM 902 C C . ARG A 1 113 ? 0.929 -8.605 -13.017 1.00 93.06 113 ARG A C 1
ATOM 904 O O . ARG A 1 113 ? 1.724 -9.503 -12.763 1.00 93.06 113 ARG A O 1
ATOM 911 N N . LEU A 1 114 ? 1.179 -7.626 -13.880 1.00 94.12 114 LEU A N 1
ATOM 912 C CA . LEU A 1 114 ? 2.474 -7.382 -14.519 1.00 94.12 114 LEU A CA 1
ATOM 913 C C . LEU A 1 114 ? 3.240 -6.260 -13.819 1.00 94.12 114 LEU A C 1
ATOM 915 O O . LEU A 1 114 ? 4.443 -6.120 -14.023 1.00 94.12 114 LEU A O 1
ATOM 919 N N . GLY A 1 115 ? 2.535 -5.430 -13.049 1.00 94.00 115 GLY A N 1
ATOM 920 C CA . GLY A 1 115 ? 3.105 -4.348 -12.268 1.00 94.00 115 GLY A CA 1
ATOM 921 C C . GLY A 1 115 ? 2.153 -3.166 -12.124 1.00 94.00 115 GLY A C 1
ATOM 922 O O . GLY A 1 115 ? 0.931 -3.324 -12.177 1.00 94.00 115 GLY A O 1
ATOM 923 N N . THR A 1 116 ? 2.706 -1.971 -11.932 1.00 94.50 116 THR A N 1
ATOM 924 C CA . THR A 1 116 ? 1.944 -0.747 -11.666 1.00 94.50 116 THR A CA 1
ATOM 925 C C . THR A 1 116 ? 2.498 0.458 -12.425 1.00 94.50 116 THR A C 1
ATOM 927 O O . THR A 1 116 ? 3.676 0.544 -12.762 1.00 94.50 116 THR A O 1
ATOM 930 N N . LEU A 1 117 ? 1.623 1.416 -12.712 1.00 92.56 117 LEU A N 1
ATOM 931 C CA . LEU A 1 117 ? 1.944 2.747 -13.201 1.00 92.56 117 LEU A CA 1
ATOM 932 C C . LEU A 1 117 ? 1.637 3.749 -12.087 1.00 92.56 117 LEU A C 1
ATOM 934 O O . LEU A 1 117 ? 0.473 3.952 -11.739 1.00 92.56 117 LEU A O 1
ATOM 938 N N . LYS A 1 118 ? 2.674 4.406 -11.574 1.00 89.69 118 LYS A N 1
ATOM 939 C CA . LYS A 1 118 ? 2.559 5.513 -10.625 1.00 89.69 118 LYS A CA 1
ATOM 940 C C . LYS A 1 118 ? 2.112 6.781 -11.345 1.00 89.69 118 LYS A C 1
ATOM 942 O O . LYS A 1 118 ? 2.704 7.191 -12.347 1.00 89.69 118 LYS A O 1
ATOM 947 N N . LYS A 1 119 ? 1.044 7.407 -10.858 1.00 84.56 119 LYS A N 1
ATOM 948 C CA . LYS A 1 119 ? 0.470 8.609 -11.467 1.00 84.56 119 LYS A CA 1
ATOM 949 C C . LYS A 1 119 ? -0.235 9.465 -10.424 1.00 84.56 119 LYS A C 1
ATOM 951 O O . LYS A 1 119 ? -1.442 9.345 -10.312 1.00 84.56 119 LYS A O 1
ATOM 956 N N . ALA A 1 120 ? 0.485 10.397 -9.800 1.00 78.94 120 ALA A N 1
ATOM 957 C CA . ALA A 1 120 ? -0.051 11.398 -8.871 1.00 78.94 120 ALA A CA 1
ATOM 958 C C . ALA A 1 120 ? -0.916 12.467 -9.580 1.00 78.94 120 ALA A C 1
ATOM 960 O O . ALA A 1 120 ? -0.500 13.608 -9.782 1.00 78.94 120 ALA A O 1
ATOM 961 N N . LEU A 1 121 ? -2.118 12.090 -10.027 1.00 82.31 121 LEU A N 1
ATOM 962 C CA . LEU A 1 121 ? -3.065 12.999 -10.683 1.00 82.31 121 LEU A CA 1
ATOM 963 C C . LEU A 1 121 ? -4.094 13.511 -9.671 1.00 82.31 121 LEU A C 1
ATOM 965 O O . LEU A 1 121 ? -4.907 12.732 -9.183 1.00 82.31 121 LEU A O 1
ATOM 969 N N . ALA A 1 122 ? -4.103 14.821 -9.417 1.00 78.38 122 ALA A N 1
ATOM 970 C CA . ALA A 1 122 ? -5.056 15.472 -8.516 1.00 78.38 122 ALA A CA 1
ATOM 971 C C . ALA A 1 122 ? -6.486 15.488 -9.085 1.00 78.38 122 ALA A C 1
ATOM 973 O O . ALA A 1 122 ? -6.728 16.027 -10.169 1.00 78.38 122 ALA A O 1
ATOM 974 N N . LEU A 1 123 ? -7.442 14.948 -8.330 1.00 77.12 123 LEU A N 1
ATOM 975 C CA . LEU A 1 123 ? -8.866 14.870 -8.694 1.00 77.12 123 LEU A CA 1
ATOM 976 C C . LEU A 1 123 ? -9.729 15.827 -7.878 1.00 77.12 123 LEU A C 1
ATOM 978 O O . LEU A 1 123 ? -10.731 16.345 -8.366 1.00 77.12 123 LEU A O 1
ATOM 982 N N . ARG A 1 124 ? -9.333 16.055 -6.628 1.00 75.56 124 ARG A N 1
ATOM 983 C CA . ARG A 1 124 ? -9.962 17.008 -5.723 1.00 75.56 124 ARG A CA 1
ATOM 984 C C . ARG A 1 124 ? -8.892 17.610 -4.833 1.00 75.56 124 ARG A C 1
ATOM 986 O O . ARG A 1 124 ? -7.986 16.903 -4.396 1.00 75.56 124 ARG A O 1
ATOM 993 N N . TYR A 1 125 ? -9.017 18.906 -4.591 1.00 74.06 125 TYR A N 1
ATOM 994 C CA . TYR A 1 125 ? -8.227 19.620 -3.605 1.00 74.06 125 TYR A CA 1
ATOM 995 C C . TYR A 1 125 ? -9.063 20.768 -3.034 1.00 74.06 125 TYR A C 1
ATOM 997 O O . TYR A 1 125 ? -9.676 21.527 -3.797 1.00 74.06 125 TYR A O 1
ATOM 1005 N N . ARG A 1 126 ? -9.097 20.882 -1.708 1.00 69.12 126 ARG A N 1
ATOM 1006 C CA . ARG A 1 126 ? -9.685 22.000 -0.969 1.00 69.12 126 ARG A CA 1
ATOM 1007 C C . ARG A 1 126 ? -8.593 22.655 -0.127 1.00 69.12 126 ARG A C 1
ATOM 1009 O O . ARG A 1 126 ? -7.898 21.971 0.620 1.00 69.12 126 ARG A O 1
ATOM 1016 N N . ASP A 1 127 ? -8.448 23.967 -0.278 1.00 66.81 127 ASP A N 1
ATOM 1017 C CA . ASP A 1 127 ? -7.507 24.783 0.489 1.00 66.81 127 ASP A CA 1
ATOM 1018 C C . ASP A 1 127 ? -8.193 25.500 1.666 1.00 66.81 127 ASP A C 1
ATOM 1020 O O . ASP A 1 127 ? -9.395 25.365 1.894 1.00 66.81 127 ASP A O 1
ATOM 1024 N N . GLU A 1 128 ? -7.412 26.299 2.393 1.00 61.66 128 GLU A N 1
ATOM 1025 C CA . GLU A 1 128 ? -7.815 27.035 3.604 1.00 61.66 128 GLU A CA 1
ATOM 1026 C C . GLU A 1 128 ? -8.993 27.996 3.373 1.00 61.66 128 GLU A C 1
ATOM 1028 O O . GLU A 1 128 ? -9.654 28.410 4.322 1.00 61.66 128 GLU A O 1
ATOM 1033 N N . SER A 1 129 ? -9.286 28.350 2.115 1.00 61.84 129 SER A N 1
ATOM 1034 C CA . SER A 1 129 ? -10.436 29.188 1.765 1.00 61.84 129 SER A CA 1
ATOM 1035 C C . SER A 1 129 ? -11.769 28.429 1.799 1.00 61.84 129 SER A C 1
ATOM 1037 O O . SER A 1 129 ? -12.823 29.029 1.585 1.00 61.84 129 SER A O 1
ATOM 1039 N N . GLY A 1 130 ? -11.742 27.106 2.011 1.00 57.53 130 GLY A N 1
ATOM 1040 C CA . GLY A 1 130 ? -12.917 26.231 1.977 1.00 57.53 130 GLY A CA 1
ATOM 1041 C C . GLY A 1 130 ? -13.472 25.998 0.567 1.00 57.53 130 GLY A C 1
ATOM 1042 O O . GLY A 1 130 ? -14.462 25.281 0.394 1.00 57.53 130 GLY A O 1
ATOM 1043 N N . THR A 1 131 ? -12.843 26.567 -0.467 1.00 60.34 131 THR A N 1
ATOM 1044 C CA . THR A 1 131 ? -13.291 26.422 -1.853 1.00 60.34 131 THR A CA 1
ATOM 1045 C C . THR A 1 131 ? -12.898 25.042 -2.374 1.00 60.34 131 THR A C 1
ATOM 1047 O O . THR A 1 131 ? -11.752 24.797 -2.744 1.00 60.34 131 THR A O 1
ATOM 1050 N N . ALA A 1 132 ? -13.861 24.119 -2.433 1.00 56.19 132 ALA A N 1
ATOM 1051 C CA . ALA A 1 132 ? -13.667 22.826 -3.082 1.00 56.19 132 ALA A CA 1
ATOM 1052 C C . ALA A 1 132 ? -13.471 23.033 -4.593 1.00 56.19 132 ALA A C 1
ATOM 1054 O O . ALA A 1 132 ? -14.433 23.261 -5.334 1.00 56.19 132 ALA A O 1
ATOM 1055 N N . ASN A 1 133 ? -12.227 22.959 -5.064 1.00 55.78 133 ASN A N 1
ATOM 1056 C CA . ASN A 1 133 ? -11.936 23.056 -6.485 1.00 55.78 133 ASN A CA 1
ATOM 1057 C C . ASN A 1 133 ? -12.021 21.655 -7.097 1.00 55.78 133 ASN A C 1
ATOM 1059 O O . ASN A 1 133 ? -11.073 20.869 -7.079 1.00 55.78 133 ASN A O 1
ATOM 1063 N N . TRP A 1 134 ? -13.198 21.326 -7.625 1.00 55.75 134 TRP A N 1
ATOM 1064 C CA . TRP A 1 134 ? -13.380 20.165 -8.487 1.00 55.75 134 TRP A CA 1
ATOM 1065 C C . TRP A 1 134 ? -12.604 20.452 -9.762 1.00 55.75 134 TRP A C 1
ATOM 1067 O O . TRP A 1 134 ? -12.961 21.352 -10.527 1.00 55.75 134 TRP A O 1
ATOM 1077 N N . SER A 1 135 ? -11.528 19.718 -10.011 1.00 53.12 135 SER A N 1
ATOM 1078 C CA . SER A 1 135 ? -10.638 19.972 -11.135 1.00 53.12 135 SER A CA 1
ATOM 1079 C C . SER A 1 135 ? -11.254 19.563 -12.487 1.00 53.12 135 SER A C 1
ATOM 1081 O O . SER A 1 135 ? -10.574 19.011 -13.339 1.00 53.12 135 SER A O 1
ATOM 1083 N N . ILE A 1 136 ? -12.520 19.904 -12.765 1.00 48.47 136 ILE A N 1
ATOM 1084 C CA . ILE A 1 136 ? -13.107 19.879 -14.116 1.00 48.47 136 ILE A CA 1
ATOM 1085 C C . ILE A 1 136 ? -12.346 20.851 -15.025 1.00 48.47 136 ILE A C 1
ATOM 1087 O O . ILE A 1 136 ? -12.071 20.532 -16.179 1.00 48.47 136 ILE A O 1
ATOM 1091 N N . ARG A 1 137 ? -11.924 22.017 -14.509 1.00 47.03 137 ARG A N 1
ATOM 1092 C CA . ARG A 1 137 ? -11.089 22.957 -15.277 1.00 47.03 137 ARG A CA 1
ATOM 1093 C C . ARG A 1 137 ? -9.683 22.424 -15.525 1.00 47.03 137 ARG A C 1
ATOM 1095 O O . ARG A 1 137 ? -9.143 22.718 -16.584 1.00 47.03 137 ARG A O 1
ATOM 1102 N N . THR A 1 138 ? -9.114 21.621 -14.623 1.00 48.28 138 THR A N 1
ATOM 1103 C CA . THR A 1 138 ? -7.824 20.959 -14.865 1.00 48.28 138 THR A CA 1
ATOM 1104 C C . THR A 1 138 ? -8.002 19.796 -15.829 1.00 48.28 138 THR A C 1
ATOM 1106 O O . THR A 1 138 ? -7.291 19.791 -16.815 1.00 48.28 138 THR A O 1
ATOM 1109 N N . LEU A 1 139 ? -9.003 18.919 -15.666 1.00 48.84 139 LEU A N 1
ATOM 1110 C CA . LEU A 1 139 ? -9.351 17.852 -16.619 1.00 48.84 139 LEU A CA 1
ATOM 1111 C C . LEU A 1 139 ? -9.607 18.386 -18.037 1.00 48.84 139 LEU A C 1
ATOM 1113 O O . LEU A 1 139 ? -9.115 17.796 -18.991 1.00 48.84 139 LEU A O 1
ATOM 1117 N N . ALA A 1 140 ? -10.294 19.523 -18.194 1.00 45.72 140 ALA A N 1
ATOM 1118 C CA . ALA A 1 140 ? -10.517 20.165 -19.492 1.00 45.72 140 ALA A CA 1
ATOM 1119 C C . ALA A 1 140 ? -9.264 20.874 -20.041 1.00 45.72 140 ALA A C 1
ATOM 1121 O O . ALA A 1 140 ? -9.013 20.805 -21.241 1.00 45.72 140 ALA A O 1
ATOM 1122 N N . LYS A 1 141 ? -8.432 21.508 -19.193 1.00 43.47 141 LYS A N 1
ATOM 1123 C CA . LYS A 1 141 ? -7.118 22.037 -19.619 1.00 43.47 141 LYS A CA 1
ATOM 1124 C C . LYS A 1 141 ? -6.141 20.919 -19.967 1.00 43.47 141 LYS A C 1
ATOM 1126 O O . LYS A 1 141 ? -5.336 21.103 -20.866 1.00 43.47 141 LYS A O 1
ATOM 1131 N N . THR A 1 142 ? -6.210 19.773 -19.289 1.00 43.47 142 THR A N 1
ATOM 1132 C CA . THR A 1 142 ? -5.417 18.596 -19.639 1.00 43.47 142 THR A CA 1
ATOM 1133 C C . THR A 1 142 ? -5.961 17.994 -20.933 1.00 43.47 142 THR A C 1
ATOM 1135 O O . THR A 1 142 ? -5.173 17.794 -21.839 1.00 43.47 142 THR A O 1
ATOM 1138 N N . ALA A 1 143 ? -7.278 17.829 -21.103 1.00 42.75 143 ALA A N 1
ATOM 1139 C CA . ALA A 1 143 ? -7.882 17.283 -22.326 1.00 42.75 143 ALA A CA 1
ATOM 1140 C C . ALA A 1 143 ? -7.665 18.163 -23.575 1.00 42.75 143 ALA A C 1
ATOM 1142 O O . ALA A 1 143 ? -7.394 17.637 -24.650 1.00 42.75 143 ALA A O 1
ATOM 1143 N N . LEU A 1 144 ? -7.727 19.496 -23.451 1.00 43.66 144 LEU A N 1
ATOM 1144 C CA . LEU A 1 144 ? -7.502 20.425 -24.571 1.00 43.66 144 LEU A CA 1
ATOM 1145 C C . LEU A 1 144 ? -6.020 20.765 -24.811 1.00 43.66 144 LEU A C 1
ATOM 1147 O O . LEU A 1 144 ? -5.690 21.283 -25.873 1.00 43.66 144 LEU A O 1
ATOM 1151 N N . ALA A 1 145 ? -5.121 20.437 -23.875 1.00 42.81 145 ALA A N 1
ATOM 1152 C CA . ALA A 1 145 ? -3.669 20.453 -24.093 1.00 42.81 145 ALA A CA 1
ATOM 1153 C C . ALA A 1 145 ? -3.101 19.070 -24.487 1.00 42.81 145 ALA A C 1
ATOM 1155 O O . ALA A 1 145 ? -1.908 18.946 -24.746 1.00 42.81 145 ALA A O 1
ATOM 1156 N N . GLN A 1 146 ? -3.935 18.023 -24.543 1.00 46.31 146 GLN A N 1
ATOM 1157 C CA . GLN A 1 146 ? -3.547 16.625 -24.794 1.00 46.31 146 GLN A CA 1
ATOM 1158 C C . GLN A 1 146 ? -3.651 16.188 -26.267 1.00 46.31 146 GLN A C 1
ATOM 1160 O O . GLN A 1 146 ? -3.703 14.992 -26.544 1.00 46.31 146 GLN A O 1
ATOM 1165 N N . SER A 1 147 ? -3.657 17.112 -27.231 1.00 41.50 147 SER A N 1
ATOM 1166 C CA . SER A 1 147 ? -3.620 16.759 -28.663 1.00 41.50 147 SER A CA 1
ATOM 1167 C C . SER A 1 147 ? -2.217 16.766 -29.285 1.00 41.50 147 SER A C 1
ATOM 1169 O O . SER A 1 147 ? -2.074 16.483 -30.472 1.00 41.50 147 SER A O 1
ATOM 1171 N N . SER A 1 148 ? -1.162 17.009 -28.507 1.00 41.34 148 SER A N 1
ATOM 1172 C CA . SER A 1 148 ? 0.226 16.880 -28.962 1.00 41.34 148 SER A CA 1
ATOM 1173 C C . SER A 1 148 ? 0.960 15.892 -28.066 1.00 41.34 148 SER A C 1
ATOM 1175 O O . SER A 1 148 ? 1.025 16.134 -26.864 1.00 41.34 148 SER A O 1
ATOM 1177 N N . TYR A 1 149 ? 1.452 14.787 -28.644 1.00 42.38 149 TYR A N 1
ATOM 1178 C CA . TYR A 1 149 ? 2.422 13.831 -28.084 1.00 42.38 149 TYR A CA 1
ATOM 1179 C C . TYR A 1 149 ? 2.806 14.119 -26.625 1.00 42.38 149 TYR A C 1
ATOM 1181 O O . TYR A 1 149 ? 3.660 14.965 -26.364 1.00 42.38 149 TYR A O 1
ATOM 1189 N N . GLN A 1 150 ? 2.144 13.452 -25.673 1.00 51.78 150 GLN A N 1
ATOM 1190 C CA . GLN A 1 150 ? 2.511 13.558 -24.261 1.00 51.78 150 GLN A CA 1
ATOM 1191 C C . GLN A 1 150 ? 4.022 13.329 -24.122 1.00 51.78 150 GLN A C 1
ATOM 1193 O O . GLN A 1 150 ? 4.540 12.349 -24.659 1.00 51.78 150 GLN A O 1
ATOM 1198 N N . GLN A 1 151 ? 4.720 14.220 -23.408 1.00 55.56 151 GLN A N 1
ATOM 1199 C CA . GLN A 1 151 ? 6.060 13.923 -22.908 1.00 55.56 151 GLN A CA 1
ATOM 1200 C C . GLN A 1 151 ? 5.956 12.608 -22.135 1.00 55.56 151 GLN A C 1
ATOM 1202 O O . GLN A 1 151 ? 5.292 12.536 -21.101 1.00 55.56 151 GLN A O 1
ATOM 1207 N N . LEU A 1 152 ? 6.524 11.543 -22.697 1.00 65.06 152 LEU A N 1
ATOM 1208 C CA . LEU A 1 152 ? 6.554 10.242 -22.055 1.00 65.06 152 LEU A CA 1
ATOM 1209 C C . LEU A 1 152 ? 7.442 10.372 -20.817 1.00 65.06 152 LEU A C 1
ATOM 1211 O O . LEU A 1 152 ? 8.667 10.399 -20.917 1.00 65.06 152 LEU A O 1
ATOM 1215 N N . GLU A 1 153 ? 6.820 10.488 -19.651 1.00 75.38 153 GLU A N 1
ATOM 1216 C CA . GLU A 1 153 ? 7.543 10.483 -18.388 1.00 75.38 153 GLU A CA 1
ATOM 1217 C C . GLU A 1 153 ? 7.979 9.054 -18.055 1.00 75.38 153 GLU A C 1
ATOM 1219 O O . GLU A 1 153 ? 7.196 8.244 -17.555 1.00 75.38 153 GLU A O 1
ATOM 1224 N N . LEU A 1 154 ? 9.240 8.750 -18.366 1.00 84.44 154 LEU A N 1
ATOM 1225 C CA . LEU A 1 154 ? 9.897 7.502 -17.986 1.00 84.44 154 LEU A CA 1
ATOM 1226 C C . LEU A 1 154 ? 10.155 7.467 -16.478 1.00 84.44 154 LEU A C 1
ATOM 1228 O O . LEU A 1 154 ? 10.416 8.490 -15.845 1.00 84.44 154 LEU A O 1
ATOM 1232 N N . GLY A 1 155 ? 10.164 6.269 -15.908 1.00 86.06 155 GLY A N 1
ATOM 1233 C CA . GLY A 1 155 ? 10.425 6.037 -14.492 1.00 86.06 155 GLY A CA 1
ATOM 1234 C C . GLY A 1 155 ? 9.172 5.813 -13.653 1.00 86.06 155 GLY A C 1
ATOM 1235 O O . GLY A 1 155 ? 9.302 5.496 -12.469 1.00 86.06 155 GLY A O 1
ATOM 1236 N N . ARG A 1 156 ? 7.983 5.963 -14.250 1.00 88.06 156 ARG A N 1
ATOM 1237 C CA . ARG A 1 156 ? 6.684 5.848 -13.574 1.00 88.06 156 ARG A CA 1
ATOM 1238 C C . ARG A 1 156 ? 6.107 4.437 -13.602 1.00 88.06 156 ARG A C 1
ATOM 1240 O O . ARG A 1 156 ? 5.221 4.139 -12.804 1.00 88.06 156 ARG A O 1
ATOM 1247 N N . ARG A 1 157 ? 6.551 3.571 -14.515 1.00 91.00 157 ARG A N 1
ATOM 1248 C CA . ARG A 1 157 ? 6.090 2.177 -14.549 1.00 91.00 157 ARG A CA 1
ATOM 1249 C C . ARG A 1 157 ? 7.032 1.310 -13.733 1.00 91.00 157 ARG A C 1
ATOM 1251 O O . ARG A 1 157 ? 8.246 1.494 -13.771 1.00 91.00 157 ARG A O 1
ATOM 1258 N N . ARG A 1 158 ? 6.455 0.363 -13.008 1.00 92.56 158 ARG A N 1
ATOM 1259 C CA . ARG A 1 158 ? 7.140 -0.701 -12.283 1.00 92.56 158 ARG A CA 1
ATOM 1260 C C . ARG A 1 158 ? 6.613 -2.022 -12.812 1.00 92.56 158 ARG A C 1
ATOM 1262 O O . ARG A 1 158 ? 5.404 -2.216 -12.816 1.00 92.56 158 ARG A O 1
ATOM 1269 N N . TYR A 1 159 ? 7.495 -2.898 -13.263 1.00 94.25 159 TYR A N 1
ATOM 1270 C CA . TYR A 1 159 ? 7.159 -4.237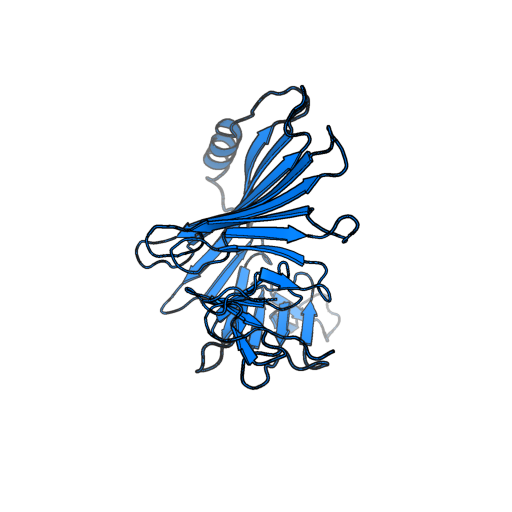 -13.735 1.00 94.25 159 TYR A CA 1
ATOM 1271 C C . TYR A 1 159 ? 7.655 -5.277 -12.744 1.00 94.25 159 TYR A C 1
ATOM 1273 O O . TYR A 1 159 ? 8.763 -5.148 -12.231 1.00 94.25 159 TYR A O 1
ATOM 1281 N N . GLU A 1 160 ? 6.848 -6.300 -12.498 1.00 95.38 160 GLU A N 1
ATOM 1282 C CA . GLU A 1 160 ? 7.136 -7.379 -11.559 1.00 95.38 160 GLU A CA 1
ATOM 1283 C C . GLU A 1 160 ? 7.857 -8.535 -12.263 1.00 95.38 160 GLU A C 1
ATOM 1285 O O . GLU A 1 160 ? 7.429 -9.024 -13.310 1.00 95.38 160 GLU A O 1
ATOM 1290 N N . LEU A 1 161 ? 8.947 -9.005 -11.659 1.00 94.25 161 LEU A N 1
ATOM 1291 C CA . LEU A 1 161 ? 9.614 -10.250 -12.019 1.00 94.25 161 LEU A CA 1
ATOM 1292 C C . LEU A 1 161 ? 9.264 -11.308 -10.980 1.00 94.25 161 LEU A C 1
ATOM 1294 O O . LEU A 1 161 ? 9.913 -11.422 -9.937 1.00 94.25 161 LEU A O 1
ATOM 1298 N N . SER A 1 162 ? 8.216 -12.070 -11.276 1.00 93.62 162 SER A N 1
ATOM 1299 C CA . SER A 1 162 ? 7.676 -13.072 -10.362 1.00 93.62 162 SER A CA 1
ATOM 1300 C C . SER A 1 162 ? 8.160 -14.484 -10.682 1.00 93.62 162 SER A C 1
ATOM 1302 O O . SER A 1 162 ? 8.440 -14.823 -11.833 1.00 93.62 162 SER A O 1
ATOM 1304 N N . ASN A 1 163 ? 8.243 -15.334 -9.660 1.00 91.12 163 ASN A N 1
ATOM 1305 C CA . ASN A 1 163 ? 8.518 -16.760 -9.839 1.00 91.12 163 ASN A CA 1
ATOM 1306 C C . ASN A 1 163 ? 7.232 -17.566 -10.129 1.00 91.12 163 ASN A C 1
ATOM 1308 O O . ASN A 1 163 ? 6.125 -17.031 -10.152 1.00 91.12 163 ASN A O 1
ATOM 1312 N N . HIS A 1 164 ? 7.369 -18.883 -10.305 1.00 87.81 164 HIS A N 1
ATOM 1313 C CA . HIS A 1 164 ? 6.248 -19.788 -10.598 1.00 87.81 164 HIS A CA 1
ATOM 1314 C C . HIS A 1 164 ? 5.214 -19.928 -9.462 1.00 87.81 164 HIS A C 1
ATOM 1316 O O . HIS A 1 164 ? 4.122 -20.431 -9.705 1.00 87.81 164 HIS A O 1
ATOM 1322 N N . LEU A 1 165 ? 5.545 -19.503 -8.238 1.00 88.62 165 LEU A N 1
ATOM 1323 C CA . LEU A 1 165 ? 4.628 -19.470 -7.091 1.00 88.62 165 LEU A CA 1
ATOM 1324 C C . LEU A 1 165 ? 3.899 -18.122 -6.978 1.00 88.62 165 LEU A C 1
ATOM 1326 O O . LEU A 1 165 ? 3.005 -17.975 -6.153 1.00 88.62 165 LEU A O 1
ATOM 1330 N N . GLY A 1 166 ? 4.268 -17.142 -7.808 1.00 90.00 166 GLY A N 1
ATOM 1331 C CA . GLY A 1 166 ? 3.708 -15.795 -7.784 1.00 90.00 166 GLY A CA 1
ATOM 1332 C C . GLY A 1 166 ? 4.429 -14.826 -6.846 1.00 90.00 166 GLY A C 1
ATOM 1333 O O . GLY A 1 166 ? 3.953 -13.708 -6.683 1.00 90.00 166 GLY A O 1
ATOM 1334 N N . ASN A 1 167 ? 5.567 -15.199 -6.248 1.00 92.50 167 ASN A N 1
ATOM 1335 C CA . ASN A 1 167 ? 6.363 -14.260 -5.449 1.00 92.50 167 ASN A CA 1
ATOM 1336 C C . ASN A 1 167 ? 7.051 -13.254 -6.368 1.00 92.50 167 ASN A C 1
ATOM 1338 O O . ASN A 1 167 ? 7.759 -13.674 -7.286 1.00 92.50 167 ASN A O 1
ATOM 1342 N N . VAL A 1 168 ? 6.905 -11.964 -6.077 1.00 94.81 168 VAL A N 1
ATOM 1343 C CA . VAL A 1 168 ? 7.598 -10.877 -6.778 1.00 94.81 168 VAL A CA 1
ATOM 1344 C C . VAL A 1 168 ? 9.037 -10.804 -6.273 1.00 94.81 168 VAL A C 1
ATOM 1346 O O . VAL A 1 168 ? 9.276 -10.376 -5.154 1.00 94.81 168 VAL A O 1
ATOM 1349 N N . LEU A 1 169 ? 10.013 -11.238 -7.072 1.00 94.06 169 LEU A N 1
ATOM 1350 C CA . LEU A 1 169 ? 11.421 -11.281 -6.650 1.00 94.06 169 LEU A CA 1
ATOM 1351 C C . LEU A 1 169 ? 12.169 -9.983 -6.938 1.00 94.06 169 LEU A C 1
ATOM 1353 O O . LEU A 1 169 ? 13.120 -9.651 -6.235 1.00 94.06 169 LEU A O 1
ATOM 1357 N N . ALA A 1 170 ? 11.779 -9.272 -7.991 1.00 93.81 170 ALA A N 1
ATOM 1358 C CA . ALA A 1 170 ? 12.358 -7.987 -8.338 1.00 93.81 170 ALA A CA 1
ATOM 1359 C C . ALA A 1 170 ? 11.345 -7.110 -9.066 1.00 93.81 170 ALA A C 1
ATOM 1361 O O . ALA A 1 170 ? 10.435 -7.618 -9.724 1.00 93.81 170 ALA A O 1
ATOM 1362 N N . THR A 1 171 ? 11.538 -5.796 -8.992 1.00 94.06 171 THR A N 1
ATOM 1363 C CA . THR A 1 171 ? 10.787 -4.837 -9.797 1.00 94.06 171 THR A CA 1
ATOM 1364 C C . THR A 1 171 ? 11.698 -3.980 -10.654 1.00 94.06 171 THR A C 1
ATOM 1366 O O . THR A 1 171 ? 12.781 -3.569 -10.233 1.00 94.06 171 THR A O 1
ATOM 1369 N N . LEU A 1 172 ? 11.254 -3.717 -11.880 1.00 93.69 172 LEU A N 1
ATOM 1370 C CA . LEU A 1 172 ? 11.990 -2.947 -12.875 1.00 93.69 172 LEU A CA 1
ATOM 1371 C C . LEU A 1 172 ? 11.228 -1.687 -13.261 1.00 93.69 172 LEU A C 1
ATOM 1373 O O . LEU A 1 172 ? 10.013 -1.709 -13.421 1.00 93.69 172 LEU A O 1
ATOM 1377 N N . SER A 1 173 ? 11.956 -0.604 -13.475 1.00 92.06 173 SER A N 1
ATOM 1378 C CA . SER A 1 173 ? 11.427 0.641 -14.018 1.00 92.06 173 SER A CA 1
ATOM 1379 C C . SER A 1 173 ? 11.365 0.609 -15.550 1.00 92.06 173 SER A C 1
ATOM 1381 O O . SER A 1 173 ? 12.171 -0.065 -16.191 1.00 92.06 173 SER A O 1
ATOM 1383 N N . ASP A 1 174 ? 10.478 1.395 -16.166 1.00 89.69 174 ASP A N 1
ATOM 1384 C CA . ASP A 1 174 ? 10.518 1.670 -17.614 1.00 89.69 174 ASP A CA 1
ATOM 1385 C C . ASP A 1 174 ? 11.648 2.628 -18.033 1.00 89.69 174 ASP A C 1
ATOM 1387 O O . ASP A 1 174 ? 11.815 2.920 -19.217 1.00 89.69 174 ASP A O 1
ATOM 1391 N N . LYS A 1 175 ? 12.451 3.110 -17.079 1.00 88.75 175 LYS A N 1
ATOM 1392 C CA . LYS A 1 175 ? 13.633 3.933 -17.339 1.00 88.75 175 LYS A CA 1
ATOM 1393 C C . LYS A 1 175 ? 14.852 3.072 -17.691 1.00 88.75 175 LYS A C 1
ATOM 1395 O O . LYS A 1 175 ? 15.326 2.282 -16.874 1.00 88.75 175 LYS A O 1
ATOM 1400 N N . SER A 1 176 ? 15.413 3.295 -18.880 1.00 88.25 176 SER A N 1
ATOM 1401 C CA . SER A 1 176 ? 16.708 2.741 -19.293 1.00 88.25 176 SER A CA 1
ATOM 1402 C C . SER A 1 176 ? 17.868 3.620 -18.816 1.00 88.25 176 SER A C 1
ATOM 1404 O O . SER A 1 176 ? 17.839 4.839 -18.992 1.00 88.25 176 SER A O 1
ATOM 1406 N N . LEU A 1 177 ? 18.913 3.006 -18.267 1.00 89.38 177 LEU A N 1
ATOM 1407 C CA . LEU A 1 177 ? 20.148 3.664 -17.846 1.00 89.38 177 LEU A CA 1
ATOM 1408 C C . LEU A 1 177 ? 21.240 3.390 -18.881 1.00 89.38 177 LEU A C 1
ATOM 1410 O O . LEU A 1 177 ? 21.686 2.251 -19.018 1.00 89.38 177 LEU A O 1
ATOM 1414 N N . GLY A 1 178 ? 21.644 4.427 -19.616 1.00 89.69 178 GLY A N 1
ATOM 1415 C CA . GLY A 1 178 ? 22.775 4.348 -20.538 1.00 89.69 178 GLY A CA 1
ATOM 1416 C C . GLY A 1 178 ? 24.091 4.263 -19.770 1.00 89.69 178 GLY A C 1
ATOM 1417 O O . GLY A 1 178 ? 24.296 5.012 -18.817 1.00 89.69 178 GLY A O 1
ATOM 1418 N N . GLN A 1 179 ? 24.958 3.344 -20.176 1.00 93.19 179 GLN A N 1
ATOM 1419 C CA . GLN A 1 179 ? 26.306 3.189 -19.645 1.00 93.19 179 GLN A CA 1
ATOM 1420 C C . GLN A 1 179 ? 27.296 3.657 -20.705 1.00 93.19 179 GLN A C 1
ATOM 1422 O O . GLN A 1 179 ? 27.298 3.135 -21.818 1.00 93.19 179 GLN A O 1
ATOM 1427 N N . ASP A 1 180 ? 28.118 4.640 -20.355 1.00 92.69 180 ASP A N 1
ATOM 1428 C CA . ASP A 1 180 ? 29.178 5.180 -21.207 1.00 92.69 180 ASP A CA 1
ATOM 1429 C C . ASP A 1 180 ? 30.526 4.780 -20.602 1.00 92.69 180 ASP A C 1
ATOM 1431 O O . ASP A 1 180 ? 31.095 5.470 -19.755 1.00 92.69 180 ASP A O 1
ATOM 1435 N N . SER A 1 181 ? 30.989 3.589 -20.975 1.00 91.44 181 SER A N 1
ATOM 1436 C CA . SER A 1 181 ? 32.291 3.072 -20.546 1.00 91.44 181 SER A CA 1
ATOM 1437 C C . SER A 1 181 ? 33.426 3.710 -21.349 1.00 91.44 181 SER A C 1
ATOM 1439 O O . SER A 1 181 ? 34.558 3.766 -20.869 1.00 91.44 181 SER A O 1
ATOM 1441 N N . SER A 1 182 ? 33.122 4.198 -22.557 1.00 92.12 182 SER A N 1
ATOM 1442 C CA . SER A 1 182 ? 34.059 4.872 -23.454 1.00 92.12 182 SER A CA 1
ATOM 1443 C C . SER A 1 182 ? 34.289 6.359 -23.121 1.00 92.12 182 SER A C 1
ATOM 1445 O O . SER A 1 182 ? 35.234 6.950 -23.643 1.00 92.12 182 SER A O 1
ATOM 1447 N N . GLN A 1 183 ? 33.491 6.944 -22.216 1.00 88.62 183 GLN A N 1
ATOM 1448 C CA . GLN A 1 183 ? 33.488 8.365 -21.824 1.00 88.62 183 GLN A CA 1
ATOM 1449 C C . GLN A 1 183 ? 33.346 9.318 -23.021 1.00 88.62 183 GLN A C 1
ATOM 1451 O O . GLN A 1 183 ? 33.928 10.405 -23.056 1.00 88.62 183 GLN A O 1
ATOM 1456 N N . THR A 1 184 ? 32.579 8.902 -24.025 1.00 91.38 184 THR A N 1
ATOM 1457 C CA . THR A 1 184 ? 32.375 9.660 -25.269 1.00 91.38 184 THR A CA 1
ATOM 1458 C C . THR A 1 184 ? 31.161 10.589 -25.215 1.00 91.38 184 THR A C 1
ATOM 1460 O O . THR A 1 184 ? 30.914 11.346 -26.155 1.00 91.38 184 THR A O 1
ATOM 1463 N N . GLY A 1 185 ? 30.390 10.548 -24.125 1.00 87.94 185 GLY A N 1
ATOM 1464 C CA . GLY A 1 185 ? 29.092 11.202 -24.001 1.00 87.94 185 GLY A CA 1
ATOM 1465 C C . GLY A 1 185 ? 27.963 10.455 -24.720 1.00 87.94 185 GLY A C 1
ATOM 1466 O O . GLY A 1 185 ? 26.846 10.971 -24.787 1.00 87.94 185 GLY A O 1
ATOM 1467 N N . GLN A 1 186 ? 28.228 9.260 -25.261 1.00 90.88 186 GLN A N 1
ATOM 1468 C CA . GLN A 1 186 ? 27.236 8.378 -25.875 1.00 90.88 186 GLN A CA 1
ATOM 1469 C C . GLN A 1 186 ? 27.126 7.075 -25.082 1.00 90.88 186 GLN A C 1
ATOM 1471 O O . GLN A 1 186 ? 28.113 6.552 -24.582 1.00 90.88 186 GLN A O 1
ATOM 1476 N N . ALA A 1 187 ? 25.908 6.547 -24.954 1.00 90.56 187 ALA A N 1
ATOM 1477 C CA . ALA A 1 187 ? 25.704 5.274 -24.273 1.00 90.56 187 ALA A CA 1
ATOM 1478 C C . ALA A 1 187 ? 26.190 4.115 -25.156 1.00 90.56 187 ALA A C 1
ATOM 1480 O O . ALA A 1 187 ? 25.697 3.943 -26.271 1.00 90.56 187 ALA A O 1
ATOM 1481 N N . ASP A 1 188 ? 27.095 3.292 -24.628 1.00 92.50 188 ASP A N 1
ATOM 1482 C CA . ASP A 1 188 ? 27.572 2.072 -25.285 1.00 92.50 188 ASP A CA 1
ATOM 1483 C C . ASP A 1 188 ? 26.512 0.957 -25.202 1.00 92.50 188 ASP A C 1
ATOM 1485 O O . ASP A 1 188 ? 26.303 0.193 -26.144 1.00 92.50 188 ASP A O 1
ATOM 1489 N N . TYR A 1 189 ? 25.823 0.857 -24.060 1.00 90.94 189 TYR A N 1
ATOM 1490 C CA . TYR A 1 189 ? 24.724 -0.081 -23.827 1.00 90.94 189 TYR A CA 1
ATOM 1491 C C . TYR A 1 189 ? 23.742 0.455 -22.780 1.00 90.94 189 TYR A C 1
ATOM 1493 O O . TYR A 1 189 ? 24.017 1.428 -22.075 1.00 90.94 189 TYR A O 1
ATOM 1501 N N . TYR A 1 190 ? 22.581 -0.193 -22.673 1.00 91.31 190 TYR A N 1
ATOM 1502 C CA . TYR A 1 190 ? 21.520 0.191 -21.746 1.00 91.31 190 TYR A CA 1
ATOM 1503 C C . TYR A 1 190 ? 21.223 -0.928 -20.755 1.00 91.31 190 TYR A C 1
ATOM 1505 O O . TYR A 1 190 ? 21.062 -2.087 -21.135 1.00 91.31 190 TYR A O 1
ATOM 1513 N N . LEU A 1 191 ? 21.092 -0.557 -19.486 1.00 91.12 191 LEU A N 1
ATOM 1514 C CA . LEU A 1 191 ? 20.598 -1.428 -18.427 1.00 91.12 191 LEU A CA 1
ATOM 1515 C C . LEU A 1 191 ? 19.206 -0.977 -17.990 1.00 91.12 191 LEU A C 1
ATOM 1517 O O . LEU A 1 191 ? 18.898 0.216 -17.978 1.00 91.12 191 LEU A O 1
ATOM 1521 N N . ALA A 1 192 ? 18.361 -1.930 -17.607 1.00 88.50 192 ALA A N 1
ATOM 1522 C CA . ALA A 1 192 ? 17.113 -1.610 -16.929 1.00 88.50 192 ALA A CA 1
ATOM 1523 C C . ALA A 1 192 ? 17.416 -1.125 -15.506 1.00 88.50 192 ALA A C 1
ATOM 1525 O O . ALA A 1 192 ? 18.272 -1.685 -14.818 1.00 88.50 192 ALA A O 1
ATOM 1526 N N . GLN A 1 193 ? 16.702 -0.100 -15.049 1.00 90.56 193 GLN A N 1
ATOM 1527 C CA . GLN A 1 193 ? 16.784 0.308 -13.654 1.00 90.56 193 GLN A CA 1
ATOM 1528 C C . GLN A 1 193 ? 15.995 -0.678 -12.780 1.00 90.56 193 GLN A C 1
ATOM 1530 O O . GLN A 1 193 ? 14.773 -0.777 -12.894 1.00 90.56 193 GLN A O 1
ATOM 1535 N N . VAL A 1 194 ? 16.698 -1.376 -11.887 1.00 91.75 194 VAL A N 1
ATOM 1536 C CA . VAL A 1 194 ? 16.092 -2.215 -10.843 1.00 91.75 194 VAL A CA 1
ATOM 1537 C C . VAL A 1 194 ? 15.625 -1.317 -9.700 1.00 91.75 194 VAL A C 1
ATOM 1539 O O . VAL A 1 194 ? 16.410 -0.526 -9.179 1.00 91.75 194 VAL A O 1
ATOM 1542 N N . SER A 1 195 ? 14.354 -1.425 -9.322 1.00 90.75 195 SER A N 1
ATOM 1543 C CA . SER A 1 195 ? 13.739 -0.643 -8.244 1.00 90.75 195 SER A CA 1
ATOM 1544 C C . SER A 1 195 ? 13.733 -1.398 -6.923 1.00 90.75 195 SER A C 1
ATOM 1546 O O . SER A 1 195 ? 14.077 -0.823 -5.899 1.00 90.75 195 SER A O 1
ATOM 1548 N N . SER A 1 196 ? 13.421 -2.690 -6.932 1.00 91.94 196 SER A N 1
ATOM 1549 C CA . SER A 1 196 ? 13.540 -3.537 -5.746 1.00 91.94 196 SER A CA 1
ATOM 1550 C C . SER A 1 196 ? 13.969 -4.949 -6.118 1.00 91.94 196 SER A C 1
ATOM 1552 O O . SER A 1 196 ? 13.758 -5.386 -7.250 1.00 91.94 196 SER A O 1
ATOM 1554 N N . ALA A 1 197 ? 14.584 -5.655 -5.176 1.00 92.38 197 ALA A N 1
ATOM 1555 C CA . ALA A 1 197 ? 14.803 -7.090 -5.246 1.00 92.38 197 ALA A CA 1
ATOM 1556 C C . ALA A 1 197 ? 14.781 -7.693 -3.838 1.00 92.38 197 ALA A C 1
ATOM 1558 O O . ALA A 1 197 ? 15.518 -7.238 -2.966 1.00 92.38 197 ALA A O 1
ATOM 1559 N N . SER A 1 198 ? 13.973 -8.729 -3.638 1.00 91.19 198 SER A N 1
ATOM 1560 C CA . SER A 1 198 ? 13.808 -9.417 -2.356 1.00 91.19 198 SER A CA 1
ATOM 1561 C C . SER A 1 198 ? 13.811 -10.930 -2.566 1.00 91.19 198 SER A C 1
ATOM 1563 O O . SER A 1 198 ? 13.328 -11.451 -3.574 1.00 91.19 198 SER A O 1
ATOM 1565 N N . LEU A 1 199 ? 14.352 -11.655 -1.589 1.00 90.62 199 LEU A N 1
ATOM 1566 C CA . LEU A 1 199 ? 14.205 -13.105 -1.486 1.00 90.62 199 LEU A CA 1
ATOM 1567 C C . LEU A 1 199 ? 13.371 -13.448 -0.258 1.00 90.62 199 LEU A C 1
ATOM 1569 O O . LEU A 1 199 ? 13.529 -12.832 0.792 1.00 90.62 199 LEU A O 1
ATOM 1573 N N . TYR A 1 200 ? 12.526 -14.466 -0.389 1.00 90.56 200 TYR A N 1
ATOM 1574 C CA . TYR A 1 200 ? 11.590 -14.880 0.652 1.00 90.56 200 TYR A CA 1
ATOM 1575 C C . TYR A 1 200 ? 11.958 -16.264 1.177 1.00 90.56 200 TYR A C 1
ATOM 1577 O O . TYR A 1 200 ? 12.226 -17.184 0.398 1.00 90.56 200 TYR A O 1
ATOM 1585 N N . TYR A 1 201 ? 11.936 -16.425 2.496 1.00 90.69 201 TYR A N 1
ATOM 1586 C CA . TYR A 1 201 ? 11.838 -17.732 3.130 1.00 90.69 201 TYR A CA 1
ATOM 1587 C C . TYR A 1 201 ? 10.506 -18.409 2.762 1.00 90.69 201 TYR A C 1
ATOM 1589 O O . TYR A 1 201 ? 9.568 -17.754 2.286 1.00 90.69 201 TYR A O 1
ATOM 1597 N N . PRO A 1 202 ? 10.377 -19.727 3.004 1.00 88.19 202 PRO A N 1
ATOM 1598 C CA . PRO A 1 202 ? 9.060 -20.346 3.090 1.00 88.19 202 PRO A CA 1
ATOM 1599 C C . PRO A 1 202 ? 8.138 -19.523 4.003 1.00 88.19 202 PRO A C 1
ATOM 1601 O O . PRO A 1 202 ? 8.602 -18.968 4.997 1.00 88.19 202 PRO A O 1
ATOM 1604 N N . PHE A 1 203 ? 6.850 -19.449 3.656 1.00 87.25 203 PHE A N 1
ATOM 1605 C CA . PHE A 1 203 ? 5.832 -18.647 4.360 1.00 87.25 203 PHE A CA 1
ATOM 1606 C C . PHE A 1 203 ? 5.996 -17.119 4.264 1.00 87.25 203 PHE A C 1
ATOM 1608 O O . PHE A 1 203 ? 5.325 -16.373 4.963 1.00 87.25 203 PHE A O 1
ATOM 1615 N N . GLY A 1 204 ? 6.846 -16.636 3.355 1.00 88.44 204 GLY A N 1
ATOM 1616 C CA . GLY A 1 204 ? 6.790 -15.248 2.900 1.00 88.44 204 GLY A CA 1
ATOM 1617 C C . GLY A 1 204 ? 7.591 -14.247 3.708 1.00 88.44 204 GLY A C 1
ATOM 1618 O O . GLY A 1 204 ? 7.540 -13.063 3.395 1.00 88.44 204 GLY A O 1
ATOM 1619 N N . TRP A 1 205 ? 8.372 -14.687 4.698 1.00 87.81 205 TRP A N 1
ATOM 1620 C CA . TRP A 1 205 ? 9.258 -13.763 5.397 1.00 87.81 205 TRP A CA 1
ATOM 1621 C C . TRP A 1 205 ? 10.403 -13.326 4.484 1.00 87.81 205 TRP A C 1
ATOM 1623 O O . TRP A 1 205 ? 11.118 -14.167 3.932 1.00 87.81 205 TRP A O 1
ATOM 1633 N N . GLU A 1 206 ? 10.596 -12.019 4.325 1.00 87.62 206 GLU A N 1
ATOM 1634 C CA . GLU A 1 206 ? 11.744 -11.481 3.598 1.00 87.62 206 GLU A CA 1
ATOM 1635 C C . GLU A 1 206 ? 13.053 -11.876 4.295 1.00 87.62 206 GLU A C 1
ATOM 1637 O O . GLU A 1 206 ? 13.217 -11.700 5.502 1.00 87.62 206 GLU A O 1
ATOM 1642 N N . MET A 1 207 ? 14.009 -12.407 3.531 1.00 88.88 207 MET A N 1
ATOM 1643 C CA . MET A 1 207 ? 15.311 -12.813 4.050 1.00 88.88 207 MET A CA 1
ATOM 1644 C C . MET A 1 207 ? 16.148 -11.578 4.425 1.00 88.88 207 MET A C 1
ATOM 1646 O O . MET A 1 207 ? 16.535 -10.814 3.530 1.00 88.88 207 MET A O 1
ATOM 1650 N N . PRO A 1 208 ? 16.517 -11.395 5.710 1.00 87.25 208 PRO A N 1
ATOM 1651 C CA . PRO A 1 208 ? 17.363 -10.279 6.115 1.00 87.25 208 PRO A CA 1
ATOM 1652 C C . PRO A 1 208 ? 18.692 -10.270 5.349 1.00 87.25 208 PRO A C 1
ATOM 1654 O O . PRO A 1 208 ? 19.313 -11.312 5.134 1.00 87.25 208 PRO A O 1
ATOM 1657 N N . GLY A 1 209 ? 19.125 -9.087 4.907 1.00 86.81 209 GLY A N 1
ATOM 1658 C CA . GLY A 1 209 ? 20.357 -8.917 4.125 1.00 86.81 209 GLY A CA 1
ATOM 1659 C C . GLY A 1 209 ? 20.270 -9.362 2.658 1.00 86.81 209 GLY A C 1
ATOM 1660 O O . GLY A 1 209 ? 21.246 -9.221 1.926 1.00 86.81 209 GLY A O 1
ATOM 1661 N N . ARG A 1 210 ? 19.116 -9.865 2.199 1.00 8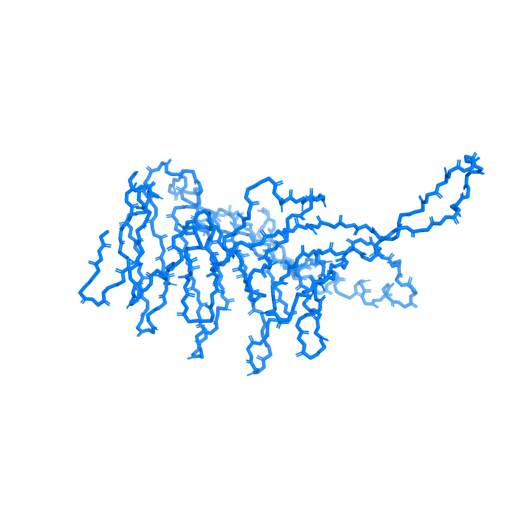8.62 210 ARG A N 1
ATOM 1662 C CA . ARG A 1 210 ? 18.832 -10.201 0.790 1.00 88.62 210 ARG A CA 1
ATOM 1663 C C . ARG A 1 210 ? 17.682 -9.353 0.241 1.00 88.62 210 ARG A C 1
ATOM 1665 O O . ARG A 1 210 ? 16.821 -9.849 -0.483 1.00 88.62 210 ARG A O 1
ATOM 1672 N N . LYS A 1 211 ? 17.699 -8.076 0.615 1.00 87.94 211 LYS A N 1
ATOM 1673 C CA . LYS A 1 211 ? 16.765 -7.041 0.184 1.00 87.94 211 LYS A CA 1
ATOM 1674 C C . LYS A 1 211 ? 17.550 -5.889 -0.425 1.00 87.94 211 LYS A C 1
ATOM 1676 O O . LYS A 1 211 ? 18.537 -5.428 0.146 1.00 87.94 211 LYS A O 1
ATOM 1681 N N . PHE A 1 212 ? 17.097 -5.436 -1.578 1.00 88.81 212 PHE A N 1
ATOM 1682 C CA . PHE A 1 212 ? 17.584 -4.262 -2.275 1.00 88.81 212 PHE A CA 1
ATOM 1683 C C . PHE A 1 212 ? 16.388 -3.381 -2.610 1.00 88.81 212 PHE A C 1
ATOM 1685 O O . PHE A 1 212 ? 15.398 -3.865 -3.153 1.00 88.81 212 PHE A O 1
ATOM 1692 N N . VAL A 1 213 ? 16.495 -2.091 -2.314 1.00 86.19 213 VAL A N 1
ATOM 1693 C CA . VAL A 1 213 ? 15.508 -1.082 -2.699 1.00 86.19 213 VAL A CA 1
ATOM 1694 C C . VAL A 1 213 ? 16.268 0.133 -3.217 1.00 86.19 213 VAL A C 1
ATOM 1696 O O . VAL A 1 213 ? 17.215 0.605 -2.590 1.00 86.19 213 VAL A O 1
ATOM 1699 N N . SER A 1 214 ? 15.866 0.622 -4.384 1.00 80.81 214 SER A N 1
ATOM 1700 C CA . SER A 1 214 ? 16.386 1.819 -5.030 1.00 80.81 214 SER A CA 1
ATOM 1701 C C . SER A 1 214 ? 15.240 2.796 -5.270 1.00 80.81 214 SER A C 1
ATOM 1703 O O . SER A 1 214 ? 14.449 2.645 -6.205 1.00 80.81 214 SER A O 1
ATOM 1705 N N . GLY A 1 215 ? 15.170 3.819 -4.419 1.00 76.94 215 GLY A N 1
ATOM 1706 C CA . GLY A 1 215 ? 14.117 4.827 -4.457 1.00 76.94 215 GLY A CA 1
ATOM 1707 C C . GLY A 1 215 ? 12.917 4.420 -3.612 1.00 76.94 215 GLY A C 1
ATOM 1708 O O . GLY A 1 215 ? 13.023 4.368 -2.392 1.00 76.94 215 GLY A O 1
ATOM 1709 N N . GLU A 1 216 ? 11.782 4.184 -4.262 1.00 73.62 216 GLU A N 1
ATOM 1710 C CA . GLU A 1 216 ? 10.514 3.883 -3.592 1.00 73.62 216 GLU A CA 1
ATOM 1711 C C . GLU A 1 216 ? 10.360 2.385 -3.323 1.00 73.62 216 GLU A C 1
ATOM 1713 O O . GLU A 1 216 ? 10.624 1.557 -4.201 1.00 73.62 216 GLU A O 1
ATOM 1718 N N . ASP A 1 217 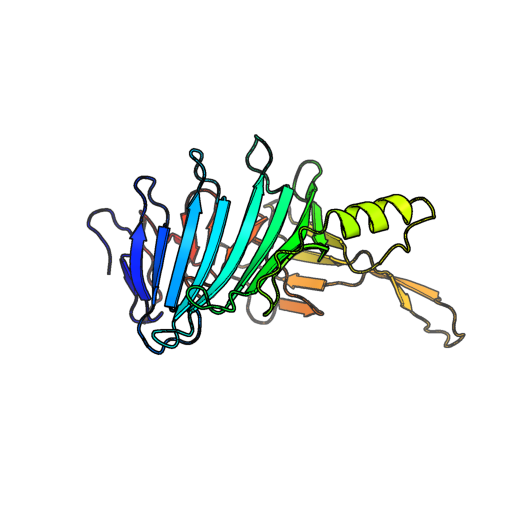? 9.882 2.059 -2.123 1.00 77.44 217 ASP A N 1
ATOM 1719 C CA . ASP A 1 217 ? 9.490 0.703 -1.757 1.00 77.44 217 ASP A CA 1
ATOM 1720 C C . ASP A 1 217 ? 8.355 0.189 -2.649 1.00 77.44 217 ASP A C 1
ATOM 1722 O O . ASP A 1 217 ? 7.480 0.933 -3.105 1.00 77.44 217 ASP A O 1
ATOM 1726 N N . TYR A 1 218 ? 8.360 -1.121 -2.883 1.00 87.12 218 TYR A N 1
ATOM 1727 C CA . TYR A 1 218 ? 7.303 -1.803 -3.611 1.00 87.12 218 TYR A CA 1
ATOM 1728 C C . TYR A 1 218 ? 6.473 -2.647 -2.655 1.00 87.12 218 TYR A C 1
ATOM 1730 O O . TYR A 1 218 ? 7.014 -3.481 -1.937 1.00 87.12 218 TYR A O 1
ATOM 1738 N N . ARG A 1 219 ? 5.155 -2.436 -2.664 1.00 88.56 219 ARG A N 1
ATOM 1739 C CA . ARG A 1 219 ? 4.248 -3.017 -1.667 1.00 88.56 219 ARG A CA 1
ATOM 1740 C C . ARG A 1 219 ? 3.858 -4.472 -1.921 1.00 88.56 219 ARG A C 1
ATOM 1742 O O . ARG A 1 219 ? 3.149 -5.032 -1.101 1.00 88.56 219 ARG A O 1
ATOM 1749 N N . PHE A 1 220 ? 4.195 -5.061 -3.068 1.00 92.00 220 PHE A N 1
ATOM 1750 C CA . PHE A 1 220 ? 3.771 -6.425 -3.383 1.00 92.00 220 PHE A CA 1
ATOM 1751 C C . PHE A 1 220 ? 4.949 -7.388 -3.415 1.00 92.00 220 PHE A C 1
ATOM 1753 O O . PHE A 1 220 ? 5.963 -7.108 -4.050 1.00 92.00 220 PHE A O 1
ATOM 1760 N N . GLY A 1 221 ? 4.776 -8.543 -2.778 1.00 91.44 221 GLY A N 1
ATOM 1761 C CA . GLY A 1 221 ? 5.865 -9.488 -2.560 1.00 91.44 221 GLY A CA 1
ATOM 1762 C C . GLY A 1 221 ? 5.414 -10.937 -2.659 1.00 91.44 221 GLY A C 1
ATOM 1763 O O . GLY A 1 221 ? 5.178 -11.474 -3.748 1.00 91.44 221 GLY A O 1
ATOM 1764 N N . PHE A 1 222 ? 5.309 -11.590 -1.505 1.00 91.94 222 PHE A N 1
ATOM 1765 C CA . PHE A 1 222 ? 4.954 -13.002 -1.391 1.00 91.94 222 PHE A CA 1
ATOM 1766 C C . PHE A 1 222 ? 3.561 -13.310 -1.967 1.00 91.94 222 PHE A C 1
ATOM 1768 O O . PHE A 1 222 ? 2.581 -12.632 -1.659 1.00 91.94 222 PHE A O 1
ATOM 1775 N N . ASN A 1 223 ? 3.462 -14.339 -2.818 1.00 91.12 223 ASN A N 1
ATOM 1776 C CA . ASN A 1 223 ? 2.246 -14.726 -3.550 1.00 91.12 223 ASN A CA 1
ATOM 1777 C C . ASN A 1 223 ? 1.530 -13.550 -4.255 1.00 91.12 223 ASN A C 1
ATOM 1779 O O . ASN A 1 223 ? 0.302 -13.556 -4.396 1.00 91.12 223 ASN A O 1
ATOM 1783 N N . GLY A 1 224 ? 2.271 -12.503 -4.635 1.00 90.69 224 GLY A N 1
ATOM 1784 C CA . GLY A 1 224 ? 1.738 -11.282 -5.238 1.00 90.69 224 GLY A CA 1
ATOM 1785 C C . GLY A 1 224 ? 0.817 -10.471 -4.317 1.00 90.69 224 GLY A C 1
ATOM 1786 O O . GLY A 1 224 ? 0.142 -9.553 -4.792 1.00 90.69 224 GLY A O 1
ATOM 1787 N N . GLN A 1 225 ? 0.761 -10.798 -3.026 1.00 91.19 225 GLN A N 1
ATOM 1788 C CA . GLN A 1 225 ? -0.075 -10.106 -2.050 1.00 91.19 225 GLN A CA 1
ATOM 1789 C C . GLN A 1 225 ? 0.546 -8.772 -1.631 1.00 91.19 225 GLN A C 1
ATOM 1791 O O . GLN A 1 225 ? 1.748 -8.555 -1.785 1.00 91.19 225 GLN A O 1
ATOM 1796 N N . GLU A 1 226 ? -0.307 -7.869 -1.149 1.00 90.69 226 GLU A N 1
ATOM 1797 C CA . GLU A 1 226 ? 0.096 -6.559 -0.632 1.00 90.69 226 GLU A CA 1
ATOM 1798 C C . GLU A 1 226 ? 0.648 -6.713 0.786 1.00 90.69 226 GLU A C 1
ATOM 1800 O O . GLU A 1 226 ? 0.015 -7.338 1.638 1.00 90.69 226 GLU A O 1
ATOM 1805 N N . GLU A 1 227 ? 1.805 -6.122 1.035 1.00 88.88 227 GLU A N 1
ATOM 1806 C CA . GLU A 1 227 ? 2.370 -5.929 2.359 1.00 88.88 227 GLU A CA 1
ATOM 1807 C C . GLU A 1 227 ? 1.766 -4.665 2.980 1.00 88.88 227 GLU A C 1
ATOM 1809 O O . GLU A 1 227 ? 1.778 -3.574 2.408 1.00 88.88 227 GLU A O 1
ATOM 1814 N N . ASP A 1 228 ? 1.203 -4.837 4.166 1.00 86.31 228 ASP A N 1
ATOM 1815 C CA . ASP A 1 228 ? 0.574 -3.827 4.991 1.00 86.31 228 ASP A CA 1
ATOM 1816 C C . ASP A 1 228 ? 1.223 -3.840 6.385 1.00 86.31 228 ASP A C 1
ATOM 1818 O O . ASP A 1 228 ? 0.838 -4.630 7.254 1.00 86.31 228 ASP A O 1
ATOM 1822 N N . PRO A 1 229 ? 2.231 -2.983 6.613 1.00 83.75 229 PRO A N 1
ATOM 1823 C CA . PRO A 1 229 ? 2.965 -2.964 7.870 1.00 83.75 229 PRO A CA 1
ATOM 1824 C C . PRO A 1 229 ? 2.216 -2.244 9.001 1.00 83.75 229 PRO A C 1
ATOM 1826 O O . PRO A 1 229 ? 2.738 -2.175 10.110 1.00 83.75 229 PRO A O 1
ATOM 1829 N N . ASP A 1 230 ? 1.031 -1.676 8.745 1.00 83.12 230 ASP A N 1
ATOM 1830 C CA . ASP A 1 230 ? 0.410 -0.741 9.687 1.00 83.12 230 ASP A CA 1
ATOM 1831 C C . ASP A 1 230 ? -0.223 -1.431 10.904 1.00 83.12 230 ASP A C 1
ATOM 1833 O O . ASP A 1 230 ? -0.323 -0.816 11.962 1.00 83.12 230 ASP A O 1
ATOM 1837 N N . ILE A 1 231 ? -0.635 -2.700 10.789 1.00 75.19 231 ILE A N 1
ATOM 1838 C CA . ILE A 1 231 ? -1.167 -3.466 11.932 1.00 75.19 231 ILE A CA 1
ATOM 1839 C C . ILE A 1 231 ? -0.014 -4.047 12.758 1.00 75.19 231 ILE A C 1
ATOM 1841 O O . ILE A 1 231 ? 0.033 -3.885 13.972 1.00 75.19 231 ILE A O 1
ATOM 1845 N N . HIS A 1 232 ? 0.923 -4.707 12.086 1.00 70.00 232 HIS A N 1
ATOM 1846 C CA . HIS A 1 232 ? 2.160 -5.245 12.640 1.00 70.00 232 HIS A CA 1
ATOM 1847 C C . HIS A 1 232 ? 3.222 -5.172 11.539 1.00 70.00 232 HIS A C 1
ATOM 1849 O O . HIS A 1 232 ? 2.884 -5.302 10.361 1.00 70.00 232 HIS A O 1
ATOM 1855 N N . GLY A 1 233 ? 4.489 -4.946 11.905 1.00 66.94 233 GLY A N 1
ATOM 1856 C CA . GLY A 1 233 ? 5.583 -4.576 10.989 1.00 66.94 233 GLY A CA 1
ATOM 1857 C C . GLY A 1 233 ? 5.987 -5.640 9.953 1.00 66.94 233 GLY A C 1
ATOM 1858 O O . GLY A 1 233 ? 7.096 -6.167 10.017 1.00 66.94 233 GLY A O 1
ATOM 1859 N N . GLY A 1 234 ? 5.093 -5.950 9.010 1.00 69.12 234 GLY A N 1
ATOM 1860 C CA . GLY A 1 234 ? 5.263 -6.941 7.943 1.00 69.12 234 GLY A CA 1
ATOM 1861 C C . GLY A 1 234 ? 4.015 -7.780 7.633 1.00 69.12 234 GLY A C 1
ATOM 1862 O O . GLY A 1 234 ? 4.155 -8.942 7.255 1.00 69.12 234 GLY A O 1
ATOM 1863 N N . GLY A 1 235 ? 2.801 -7.259 7.849 1.00 82.44 235 GLY A N 1
ATOM 1864 C CA . GLY A 1 235 ? 1.576 -8.007 7.568 1.00 82.44 235 GLY A CA 1
ATOM 1865 C C . GLY A 1 235 ? 1.338 -8.232 6.081 1.00 82.44 235 GLY A C 1
ATOM 1866 O O . GLY A 1 235 ? 1.360 -7.293 5.302 1.00 82.44 235 GLY A O 1
ATOM 1867 N N . ILE A 1 236 ? 1.074 -9.470 5.669 1.00 85.75 236 ILE A N 1
ATOM 1868 C CA . ILE A 1 236 ? 0.731 -9.805 4.283 1.00 85.75 236 ILE A CA 1
ATOM 1869 C C . ILE A 1 236 ? -0.785 -9.939 4.175 1.00 85.75 236 ILE A C 1
ATOM 1871 O O . ILE A 1 236 ? -1.404 -10.776 4.837 1.00 85.75 236 ILE A O 1
ATOM 1875 N N . VAL A 1 237 ? -1.404 -9.119 3.329 1.00 85.25 237 VAL A N 1
ATOM 1876 C CA . VAL A 1 237 ? -2.860 -9.057 3.182 1.00 85.25 237 VAL A CA 1
ATOM 1877 C C . VAL A 1 237 ? -3.322 -10.036 2.112 1.00 85.25 237 VAL A C 1
ATOM 1879 O O . VAL A 1 237 ? -3.209 -9.771 0.917 1.00 85.25 237 VAL A O 1
ATOM 1882 N N . PHE A 1 238 ? -3.922 -11.146 2.540 1.00 83.50 238 PHE A N 1
ATOM 1883 C CA . PHE A 1 238 ? -4.672 -12.024 1.647 1.00 83.50 238 PHE A CA 1
ATOM 1884 C C . PHE A 1 238 ? -6.133 -11.600 1.582 1.00 83.50 238 PHE A C 1
ATOM 1886 O O . PHE A 1 238 ? -6.673 -10.962 2.487 1.00 83.50 238 PHE A O 1
ATOM 1893 N N . LYS A 1 239 ? -6.829 -12.065 0.539 1.00 79.56 239 LYS A N 1
ATOM 1894 C CA . LYS A 1 239 ? -8.249 -11.762 0.311 1.00 79.56 239 LYS A CA 1
ATOM 1895 C C . LYS A 1 239 ? -9.128 -11.929 1.554 1.00 79.56 239 LYS A C 1
ATOM 1897 O O . LYS A 1 239 ? -10.033 -11.126 1.747 1.00 79.56 239 LYS A O 1
ATOM 1902 N N . TYR A 1 240 ? -8.905 -12.948 2.385 1.00 77.94 240 TYR A N 1
ATOM 1903 C CA . TYR A 1 240 ? -9.774 -13.249 3.533 1.00 77.94 240 TYR A CA 1
ATOM 1904 C C . TYR A 1 240 ? -9.151 -12.989 4.904 1.00 77.94 240 TYR A C 1
ATOM 1906 O O . TYR A 1 240 ? -9.880 -13.015 5.888 1.00 77.94 240 TYR A O 1
ATOM 1914 N N . ARG A 1 241 ? -7.834 -12.796 4.989 1.00 79.38 241 ARG A N 1
ATOM 1915 C CA . ARG A 1 241 ? -7.092 -12.795 6.256 1.00 79.38 241 ARG A CA 1
ATOM 1916 C C . ARG A 1 241 ? -5.715 -12.165 6.072 1.00 79.38 241 ARG A C 1
ATOM 1918 O O . ARG A 1 241 ? -5.162 -12.233 4.981 1.00 79.38 241 ARG A O 1
ATOM 1925 N N . THR A 1 242 ? -5.160 -11.618 7.142 1.00 83.88 242 THR A N 1
ATOM 1926 C CA . THR A 1 242 ? -3.797 -11.069 7.165 1.00 83.88 242 THR A CA 1
ATOM 1927 C C . THR A 1 242 ? -2.854 -12.067 7.832 1.00 83.88 242 THR A C 1
ATOM 1929 O O . THR A 1 242 ? -3.251 -12.708 8.807 1.00 83.88 242 THR A O 1
ATOM 1932 N N . GLU A 1 243 ? -1.654 -12.245 7.281 1.00 85.94 243 GLU A N 1
ATOM 1933 C CA . GLU A 1 243 ? -0.594 -13.127 7.788 1.00 85.94 243 GLU A CA 1
ATOM 1934 C C . GLU A 1 243 ? 0.565 -12.316 8.381 1.00 85.94 243 GLU A C 1
ATOM 1936 O O . GLU A 1 243 ? 1.006 -11.344 7.775 1.00 85.94 243 GLU A O 1
ATOM 1941 N N . ASP A 1 244 ? 1.103 -12.745 9.522 1.00 85.62 244 ASP A N 1
ATOM 1942 C CA . ASP A 1 244 ? 2.438 -12.363 9.978 1.00 85.62 244 ASP A CA 1
ATOM 1943 C C . ASP A 1 244 ? 3.455 -13.389 9.472 1.00 85.62 244 ASP A C 1
ATOM 1945 O O . ASP A 1 244 ? 3.567 -14.509 9.985 1.00 85.62 244 ASP A O 1
ATOM 1949 N N . ALA A 1 245 ? 4.208 -12.982 8.453 1.00 86.38 245 ALA A N 1
ATOM 1950 C CA . ALA A 1 245 ? 5.193 -13.822 7.791 1.00 86.38 245 ALA A CA 1
ATOM 1951 C C . ALA A 1 245 ? 6.349 -14.236 8.717 1.00 86.38 245 ALA A C 1
ATOM 1953 O O . ALA A 1 245 ? 6.923 -15.309 8.542 1.00 86.38 245 ALA A O 1
ATOM 1954 N N . ARG A 1 246 ? 6.670 -13.427 9.741 1.00 83.25 246 ARG A N 1
ATOM 1955 C CA . ARG A 1 246 ? 7.775 -13.692 10.687 1.00 83.25 246 ARG A CA 1
ATOM 1956 C C . ARG A 1 246 ? 7.532 -14.964 11.494 1.00 83.25 246 ARG A C 1
ATOM 1958 O O . ARG A 1 246 ? 8.474 -15.645 11.892 1.00 83.25 246 ARG A O 1
ATOM 1965 N N . VAL A 1 247 ? 6.259 -15.269 11.738 1.00 83.81 247 VAL A N 1
ATOM 1966 C CA . VAL A 1 247 ? 5.810 -16.436 12.506 1.00 83.81 247 VAL A CA 1
ATOM 1967 C C . VAL A 1 247 ? 4.994 -17.423 11.671 1.00 83.81 247 VAL A C 1
ATOM 1969 O O . VAL A 1 247 ? 4.588 -18.453 12.208 1.00 83.81 247 VAL A O 1
ATOM 1972 N N . ALA A 1 248 ? 4.786 -17.141 10.378 1.00 84.12 248 ALA A N 1
ATOM 1973 C CA . ALA A 1 248 ? 4.014 -17.947 9.431 1.00 84.12 248 ALA A CA 1
ATOM 1974 C C . ALA A 1 248 ? 2.574 -18.236 9.904 1.00 84.12 248 ALA A C 1
ATOM 1976 O O . ALA A 1 248 ? 2.124 -19.389 9.910 1.00 84.12 248 ALA A O 1
ATOM 1977 N N . ARG A 1 249 ? 1.856 -17.208 10.387 1.00 80.06 249 ARG A N 1
ATOM 1978 C CA . ARG A 1 249 ? 0.510 -17.369 10.975 1.00 80.06 249 ARG A CA 1
ATOM 1979 C C . ARG A 1 249 ? -0.464 -16.252 10.617 1.00 80.06 249 ARG A C 1
ATOM 1981 O O . ARG A 1 249 ? -0.063 -15.122 10.384 1.00 80.06 249 ARG A O 1
ATOM 1988 N N . PHE A 1 250 ? -1.764 -16.558 10.642 1.00 79.62 250 PHE A N 1
ATOM 1989 C CA . PHE A 1 250 ? -2.834 -15.606 10.325 1.00 79.62 250 PHE A CA 1
ATOM 1990 C C . PHE A 1 250 ? -3.396 -14.904 11.573 1.00 79.62 250 PHE A C 1
ATOM 1992 O O . PHE A 1 250 ? -3.562 -15.520 12.619 1.00 79.62 250 PHE A O 1
ATOM 1999 N N . CYS A 1 251 ? -3.794 -13.636 11.442 1.00 67.75 251 CYS A N 1
ATOM 2000 C CA . CYS A 1 251 ? -4.313 -12.813 12.547 1.00 67.75 251 CYS A CA 1
ATOM 2001 C C . CYS A 1 251 ? -5.773 -13.091 12.963 1.00 67.75 251 CYS A C 1
ATOM 2003 O O . CYS A 1 251 ? -6.255 -12.483 13.914 1.00 67.75 251 CYS A O 1
ATOM 2005 N N . GLY A 1 252 ? -6.474 -14.004 12.284 1.00 65.88 252 GLY A N 1
ATOM 2006 C CA . GLY A 1 252 ? -7.863 -14.392 12.585 1.00 65.88 252 GLY A CA 1
ATOM 2007 C C . GLY A 1 252 ? -7.959 -15.797 13.179 1.00 65.88 252 GLY A C 1
ATOM 2008 O O . GLY A 1 252 ? -7.076 -16.192 13.927 1.00 65.88 252 GLY A O 1
ATOM 2009 N N . ARG A 1 253 ? -8.984 -16.566 12.770 1.00 53.81 253 ARG A N 1
ATOM 2010 C CA . ARG A 1 253 ? -9.394 -17.924 13.225 1.00 53.81 253 ARG A CA 1
ATOM 2011 C C . ARG A 1 253 ? -8.326 -19.044 13.313 1.00 53.81 253 ARG A C 1
ATOM 2013 O O . ARG A 1 253 ? -8.677 -20.220 13.360 1.00 53.81 253 ARG A O 1
ATOM 2020 N N . SER A 1 254 ? -7.033 -18.735 13.318 1.00 37.91 254 SER A N 1
ATOM 2021 C CA . SER A 1 254 ? -5.912 -19.573 13.749 1.00 37.91 254 SER A CA 1
ATOM 2022 C C . SER A 1 254 ? -4.691 -18.694 14.125 1.00 37.91 254 SER A C 1
ATOM 2024 O O . SER A 1 254 ? -3.811 -18.505 13.296 1.00 37.91 254 SER A O 1
ATOM 2026 N N . TYR A 1 255 ? -4.665 -18.208 15.376 1.00 39.09 255 TYR A N 1
ATOM 2027 C CA . TYR A 1 255 ? -3.526 -17.768 16.221 1.00 39.09 255 TYR A CA 1
ATOM 2028 C C . TYR A 1 255 ? -2.437 -16.833 15.634 1.00 39.09 255 TYR A C 1
ATOM 2030 O O . TYR A 1 255 ? -1.591 -17.271 14.869 1.00 39.09 255 TYR A O 1
ATOM 2038 N N . CYS A 1 256 ? -2.301 -15.613 16.172 1.00 38.03 256 CYS A N 1
ATOM 2039 C CA . CYS A 1 256 ? -1.171 -14.684 15.979 1.00 38.03 256 CYS A CA 1
ATOM 2040 C C . CYS A 1 256 ? -0.411 -14.381 17.291 1.00 38.03 256 CYS A C 1
ATOM 2042 O O . CYS A 1 256 ? -0.940 -13.706 18.174 1.00 38.03 256 CYS A O 1
ATOM 2044 N N . SER A 1 257 ? 0.824 -14.864 17.452 1.00 38.62 257 SER A N 1
ATOM 2045 C CA . SER A 1 257 ? 1.711 -14.388 18.526 1.00 38.62 257 SER A CA 1
ATOM 2046 C C . SER A 1 257 ? 3.125 -14.193 17.994 1.00 38.62 257 SER A C 1
ATOM 2048 O O . SER A 1 257 ? 3.725 -15.160 17.516 1.00 38.62 257 SER A O 1
ATOM 2050 N N . SER A 1 258 ? 3.666 -12.987 18.146 1.00 38.53 258 SER A N 1
ATOM 2051 C CA . SER A 1 258 ? 5.107 -12.775 18.252 1.00 38.53 258 SER A CA 1
ATOM 2052 C C . SER A 1 258 ? 5.599 -13.455 19.538 1.00 38.53 258 SER A C 1
ATOM 2054 O O . SER A 1 258 ? 4.923 -13.446 20.569 1.00 38.53 258 SER A O 1
ATOM 2056 N N . ILE A 1 259 ? 6.731 -14.155 19.452 1.00 34.00 259 ILE A N 1
ATOM 2057 C CA . ILE A 1 259 ? 7.403 -14.692 20.638 1.00 34.00 259 ILE A CA 1
ATOM 2058 C C . ILE A 1 259 ? 8.077 -13.509 21.342 1.00 34.00 259 ILE A C 1
ATOM 2060 O O . ILE A 1 259 ? 8.747 -12.715 20.685 1.00 34.00 259 ILE A O 1
ATOM 2064 N N . SER A 1 260 ? 7.813 -13.439 22.649 1.00 34.09 260 SER A N 1
ATOM 2065 C CA . SER A 1 260 ? 8.394 -12.587 23.700 1.00 34.09 260 SER A CA 1
ATOM 2066 C C . SER A 1 260 ? 9.816 -12.092 23.469 1.00 34.09 260 SER A C 1
ATOM 2068 O O . SER A 1 260 ? 10.660 -12.959 23.136 1.00 34.09 260 SER A O 1
#

Radius of gyration: 21.22 Å; chains: 1; bounding box: 54×50×53 Å

pLDDT: mean 81.41, std 15.22, range [34.0, 95.38]